Protein AF-A0A7C8YWP7-F1 (afdb_monomer_lite)

Secondary structure (DSSP, 8-state):
--S-HHHHHHHHH-HHHHHHHHTS--SS--------TTS-HHHHHHHHHHHHHHHHHHHPPPP-------SS-EEEEEEETTEEEEEETTSEEEEEETTT--EEEEEE--SSPPEEEEEE-SSEEEEEETTEEEEEETTS-EEEE-SSTTS-S-EEEEEEETTEEEEEETTS-EEEEETTTTEEEEE---------

pLDDT: mean 82.13, std 15.14, range [35.94, 97.44]

Radius of gyration: 23.53 Å; chains: 1; bounding box: 51×44×61 Å

InterPro domains:
  IPR015943 WD40/YVTN repeat-like-containing domain superfamily [G3DSA:2.130.10.10] (50-195)
  IPR036322 WD40-repeat-containing domain superfamily [SSF50978] (65-189)
  IPR042627 F-box/WD repeat-containing protein 2 [PTHR44436] (2-190)

Structure (mmCIF, N/CA/C/O backbone):
data_AF-A0A7C8YWP7-F1
#
_entry.id   AF-A0A7C8YWP7-F1
#
loop_
_atom_site.group_PDB
_atom_site.id
_atom_site.type_symbol
_atom_site.label_atom_id
_atom_site.label_alt_id
_atom_site.label_comp_id
_atom_site.label_asym_id
_atom_site.label_entity_id
_atom_site.label_seq_id
_atom_site.pdbx_PDB_ins_code
_atom_site.Cartn_x
_atom_site.Cartn_y
_atom_site.Cartn_z
_atom_site.occupancy
_atom_site.B_iso_or_equiv
_atom_site.auth_seq_id
_atom_site.auth_comp_id
_atom_site.auth_asym_id
_atom_site.auth_atom_id
_atom_site.pdbx_PDB_model_num
ATOM 1 N N . SER A 1 1 ? -4.340 -13.541 23.456 1.00 49.28 1 SER A N 1
ATOM 2 C CA . SER A 1 1 ? -3.199 -12.614 23.555 1.00 49.28 1 SER A CA 1
ATOM 3 C C . SER A 1 1 ? -2.164 -12.954 22.506 1.00 49.28 1 SER A C 1
ATOM 5 O O . SER A 1 1 ? -1.744 -14.108 22.440 1.00 49.28 1 SER A O 1
ATOM 7 N N . VAL A 1 2 ? -1.800 -11.954 21.703 1.00 60.03 2 VAL A N 1
ATOM 8 C CA . VAL A 1 2 ? -0.745 -12.012 20.675 1.00 60.03 2 VAL A CA 1
ATOM 9 C C . VAL A 1 2 ? 0.642 -11.715 21.274 1.00 60.03 2 VAL A C 1
ATOM 11 O O . VAL A 1 2 ? 1.634 -11.774 20.567 1.00 60.03 2 VAL A O 1
ATOM 14 N N . VAL A 1 3 ? 0.711 -11.408 22.579 1.00 75.06 3 VAL A N 1
ATOM 15 C CA . VAL A 1 3 ? 1.944 -11.010 23.281 1.00 75.06 3 VAL A CA 1
ATOM 16 C C . VAL A 1 3 ? 2.850 -12.218 23.539 1.00 75.06 3 VAL A C 1
ATOM 18 O O . VAL A 1 3 ? 3.972 -12.263 23.055 1.00 75.06 3 VAL A O 1
ATOM 21 N N . CYS A 1 4 ? 2.373 -13.223 24.285 1.00 80.00 4 CYS A N 1
ATOM 22 C CA . CYS A 1 4 ? 3.047 -14.518 24.438 1.00 80.00 4 CYS A CA 1
ATOM 23 C C . CYS A 1 4 ? 2.099 -15.580 25.028 1.00 80.00 4 CYS A C 1
ATOM 25 O O . CYS A 1 4 ? 0.999 -15.266 25.502 1.00 80.00 4 CYS A O 1
ATOM 27 N N . LYS A 1 5 ? 2.537 -16.849 25.039 1.00 83.88 5 LYS A N 1
ATOM 28 C CA . LYS A 1 5 ? 1.763 -17.983 25.580 1.00 83.88 5 LYS A CA 1
ATOM 29 C C . LYS A 1 5 ? 1.407 -17.800 27.062 1.00 83.88 5 LYS A C 1
ATOM 31 O O . LYS A 1 5 ? 0.269 -18.067 27.436 1.00 83.88 5 LYS A O 1
ATOM 36 N N . SER A 1 6 ? 2.328 -17.284 27.877 1.00 83.12 6 SER A N 1
ATOM 37 C CA . SER A 1 6 ? 2.112 -17.068 29.316 1.00 83.12 6 SER A CA 1
ATOM 38 C C . SER A 1 6 ? 1.033 -16.017 29.585 1.00 83.12 6 SER A C 1
ATOM 40 O O . SER A 1 6 ? 0.096 -16.271 30.336 1.00 83.12 6 SER A O 1
ATOM 42 N N . TRP A 1 7 ? 1.083 -14.877 28.890 1.00 79.06 7 TRP A N 1
ATOM 43 C CA . TRP A 1 7 ? 0.034 -13.853 28.958 1.00 79.06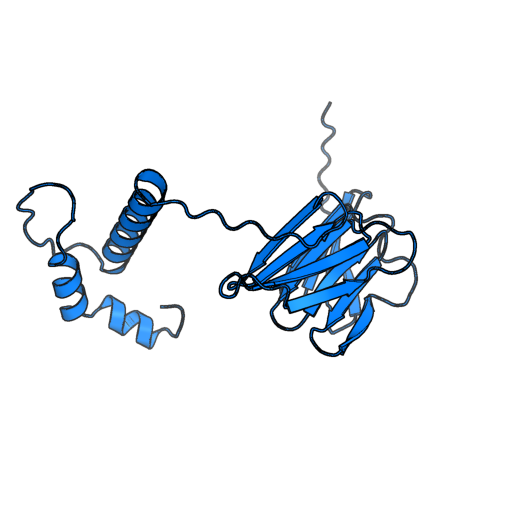 7 TRP A CA 1
ATOM 44 C C . TRP A 1 7 ? -1.320 -14.376 28.468 1.00 79.06 7 TRP A C 1
ATOM 46 O O . TRP A 1 7 ? -2.362 -14.068 29.044 1.00 79.06 7 TRP A O 1
ATOM 56 N N . ASN A 1 8 ? -1.319 -15.195 27.413 1.00 79.88 8 ASN A N 1
ATOM 57 C CA . ASN A 1 8 ? -2.532 -15.834 26.906 1.00 79.88 8 ASN A CA 1
ATOM 58 C C . ASN A 1 8 ? -3.156 -16.768 27.957 1.00 79.88 8 ASN A C 1
ATOM 60 O O . ASN A 1 8 ? -4.366 -16.721 28.171 1.00 79.88 8 ASN A O 1
ATOM 64 N N . LEU A 1 9 ? -2.329 -17.549 28.656 1.00 80.06 9 LEU A N 1
ATOM 65 C CA . LEU A 1 9 ? -2.760 -18.452 29.720 1.00 80.06 9 LEU A CA 1
ATOM 66 C C . LEU A 1 9 ? -3.348 -17.698 30.922 1.00 80.06 9 LEU A C 1
ATOM 68 O O . LEU A 1 9 ? -4.407 -18.086 31.414 1.00 80.06 9 LEU A O 1
ATOM 72 N N . ILE A 1 10 ? -2.697 -16.613 31.358 1.00 80.50 10 ILE A N 1
ATOM 73 C CA . ILE A 1 10 ? -3.160 -15.774 32.476 1.00 80.50 10 ILE A CA 1
ATOM 74 C C . ILE A 1 10 ? -4.533 -15.179 32.167 1.00 80.50 10 ILE A C 1
ATOM 76 O O . ILE A 1 10 ? -5.449 -15.302 32.977 1.00 80.50 10 ILE A O 1
ATOM 80 N N . ILE A 1 11 ? -4.702 -14.593 30.977 1.00 76.12 11 ILE A N 1
ATOM 81 C CA . ILE A 1 11 ? -5.991 -14.027 30.562 1.00 76.12 11 ILE A CA 1
ATOM 82 C C . ILE A 1 11 ? -7.059 -15.121 30.556 1.00 76.12 11 ILE A C 1
ATOM 84 O O . ILE A 1 11 ? -8.092 -14.951 31.190 1.00 76.12 11 ILE A O 1
ATOM 88 N N . ARG A 1 12 ? -6.790 -16.275 29.928 1.00 73.50 12 ARG A N 1
ATOM 89 C CA . ARG A 1 12 ? -7.759 -17.382 29.834 1.00 73.50 12 ARG A CA 1
ATOM 90 C C . ARG A 1 12 ? -8.210 -17.930 31.188 1.00 73.50 12 ARG A C 1
ATOM 92 O O . ARG A 1 12 ? -9.349 -18.366 31.296 1.00 73.50 12 ARG A O 1
ATOM 99 N N . ARG A 1 13 ? -7.330 -17.951 32.193 1.00 78.38 13 ARG A N 1
ATOM 100 C CA . ARG A 1 13 ? -7.607 -18.546 33.514 1.00 78.38 13 ARG A CA 1
ATOM 101 C C . ARG A 1 13 ? -8.044 -17.535 34.576 1.00 78.38 13 ARG A C 1
ATOM 103 O O . ARG A 1 13 ? -8.342 -17.934 35.700 1.00 78.38 13 ARG A O 1
ATOM 110 N N . SER A 1 14 ? -8.082 -16.244 34.256 1.00 80.19 14 SER A N 1
ATOM 111 C CA . SER A 1 14 ? -8.412 -15.209 35.234 1.00 80.19 14 SER A CA 1
ATOM 112 C C . SER A 1 14 ? -9.904 -15.205 35.572 1.00 80.19 14 SER A C 1
ATOM 114 O O . SER A 1 14 ? -10.735 -14.681 34.826 1.00 80.19 14 SER A O 1
ATOM 116 N N . ARG A 1 15 ? -10.241 -15.748 36.748 1.00 78.31 15 ARG A N 1
ATOM 117 C CA . ARG A 1 15 ? -11.601 -15.708 37.311 1.00 78.31 15 ARG A CA 1
ATOM 118 C C . ARG A 1 15 ? -12.071 -14.283 37.592 1.00 78.31 15 ARG A C 1
ATOM 120 O O . ARG A 1 15 ? -13.244 -13.986 37.407 1.00 78.31 15 ARG A O 1
ATOM 127 N N . SER A 1 16 ? -11.160 -13.393 37.983 1.00 77.56 16 SER A N 1
ATOM 128 C CA . SER A 1 16 ? -11.476 -11.986 38.244 1.00 77.56 16 SER A CA 1
ATOM 129 C C . SER A 1 16 ? -11.870 -11.241 36.967 1.00 77.56 16 SER A C 1
ATOM 131 O O . SER A 1 16 ? -12.823 -10.467 36.990 1.00 77.56 16 SER A O 1
ATOM 133 N N . LEU A 1 17 ? -11.193 -11.510 35.840 1.00 76.06 17 LEU A N 1
ATOM 134 C CA . LEU A 1 17 ? -11.597 -10.963 34.538 1.00 76.06 17 LEU A CA 1
ATOM 135 C C . LEU A 1 17 ? -12.948 -11.532 34.104 1.00 76.06 17 LEU A C 1
ATOM 137 O O . LEU A 1 17 ? -13.818 -10.777 33.684 1.00 76.06 17 LEU A O 1
ATOM 141 N N . HIS A 1 18 ? -13.145 -12.842 34.251 1.00 74.31 18 HIS A N 1
ATOM 142 C CA . HIS A 1 18 ? -14.412 -13.495 33.913 1.00 74.31 18 HIS A CA 1
ATOM 143 C C . HIS A 1 18 ? -15.591 -12.906 34.702 1.00 74.31 18 HIS A C 1
ATOM 145 O O . HIS A 1 18 ? -16.582 -12.483 34.108 1.00 74.31 18 HIS A O 1
ATOM 151 N N . ALA A 1 19 ? -15.432 -12.739 36.017 1.00 74.69 19 ALA A N 1
ATOM 152 C CA . ALA A 1 19 ? -16.433 -12.114 36.876 1.00 74.69 19 ALA A CA 1
ATOM 153 C C . ALA A 1 19 ? -16.695 -10.638 36.525 1.00 74.69 19 ALA A C 1
ATOM 155 O O . ALA A 1 19 ? -17.841 -10.200 36.584 1.00 74.69 19 ALA A O 1
ATOM 156 N N . LEU A 1 20 ? -15.668 -9.868 36.149 1.00 78.50 20 LEU A N 1
ATOM 157 C CA . LEU A 1 20 ? -15.826 -8.474 35.717 1.00 78.50 20 LEU A CA 1
ATOM 158 C C . LEU A 1 20 ? -16.656 -8.370 34.428 1.00 78.50 20 LEU A C 1
ATOM 160 O O . LEU A 1 20 ? -17.558 -7.538 34.348 1.00 78.50 20 LEU A O 1
ATOM 164 N N . TYR A 1 21 ? -16.373 -9.217 33.433 1.00 70.69 21 TYR A N 1
ATOM 165 C CA . TYR A 1 21 ? -17.056 -9.172 32.136 1.00 70.69 21 TYR A CA 1
ATOM 166 C C . TYR A 1 21 ? -18.467 -9.758 32.176 1.00 70.69 21 TYR A C 1
ATOM 168 O O . TYR A 1 21 ? -19.342 -9.231 31.497 1.00 70.69 21 TYR A O 1
ATOM 176 N N . CYS A 1 22 ? -18.724 -10.770 33.009 1.00 68.12 22 CYS A N 1
ATOM 177 C CA . CYS A 1 22 ? -20.089 -11.252 33.239 1.00 68.12 22 CYS A CA 1
ATOM 178 C C . CYS A 1 22 ? -20.954 -10.230 33.996 1.00 68.12 22 CYS A C 1
ATOM 180 O O . CYS A 1 22 ? -22.168 -10.219 33.834 1.00 68.12 22 CYS A O 1
ATOM 182 N N . LYS A 1 23 ? -20.339 -9.365 34.818 1.00 70.50 23 LYS A N 1
ATOM 183 C CA . LYS A 1 23 ? -21.032 -8.291 35.548 1.00 70.50 23 LYS A CA 1
ATOM 184 C C . LYS A 1 23 ? -21.245 -7.018 34.728 1.00 70.50 23 LYS A C 1
ATOM 186 O O . LYS A 1 23 ? -21.991 -6.152 35.179 1.00 70.50 23 LYS A O 1
ATOM 191 N N . GLN A 1 24 ? -20.603 -6.861 33.565 1.00 65.06 24 GLN A N 1
ATOM 192 C CA . GLN A 1 24 ? -20.892 -5.720 32.696 1.00 65.06 24 GLN A CA 1
ATOM 193 C C . GLN A 1 24 ? -22.313 -5.877 32.142 1.00 65.06 24 GLN A C 1
ATOM 195 O O . GLN A 1 24 ? -22.578 -6.875 31.469 1.00 65.06 24 GLN A O 1
ATOM 200 N N . PRO A 1 25 ? -23.225 -4.921 32.396 1.00 54.03 25 PRO A N 1
ATOM 201 C CA . PRO A 1 25 ? -24.578 -5.012 31.878 1.00 54.03 25 PRO A CA 1
ATOM 202 C C . PRO A 1 25 ? -24.519 -5.129 30.357 1.00 54.03 25 PRO A C 1
ATOM 204 O O . PRO A 1 25 ? -23.868 -4.321 29.686 1.00 54.03 25 PRO A O 1
ATOM 207 N N . ALA A 1 26 ? -25.217 -6.120 29.802 1.00 53.88 26 ALA A N 1
ATOM 208 C CA . ALA A 1 26 ? -25.688 -6.002 28.436 1.00 53.88 26 ALA A CA 1
ATOM 209 C C . ALA A 1 26 ? -26.542 -4.729 28.408 1.00 53.88 26 ALA A C 1
ATOM 211 O O . ALA A 1 26 ? -27.616 -4.687 28.997 1.00 53.88 26 ALA A O 1
ATOM 212 N N . ALA A 1 27 ? -26.027 -3.663 27.798 1.00 48.16 27 ALA A N 1
ATOM 213 C CA . ALA A 1 27 ? -26.685 -2.358 27.750 1.00 48.16 27 ALA A CA 1
ATOM 214 C C . ALA A 1 27 ? -28.006 -2.363 26.950 1.00 48.16 27 ALA A C 1
ATOM 216 O O . ALA A 1 27 ? -28.590 -1.312 26.731 1.00 48.16 27 ALA A O 1
ATOM 217 N N . ASP A 1 28 ? -28.495 -3.532 26.543 1.00 46.12 28 ASP A N 1
ATOM 218 C CA . ASP A 1 28 ? -29.787 -3.723 25.913 1.00 46.12 28 ASP A CA 1
ATOM 219 C C . ASP A 1 28 ? -30.400 -5.036 26.436 1.00 46.12 28 ASP A C 1
ATOM 221 O O . ASP A 1 28 ? -29.825 -6.111 26.270 1.00 46.12 28 ASP A O 1
ATOM 225 N N . ALA A 1 29 ? -31.595 -4.908 27.017 1.00 39.19 29 ALA A N 1
ATOM 226 C CA . ALA A 1 29 ? -32.535 -5.947 27.442 1.00 39.19 29 ALA A CA 1
ATOM 227 C C . ALA A 1 29 ? -32.273 -6.679 28.775 1.00 39.19 29 ALA A C 1
ATOM 229 O O . ALA A 1 29 ? -31.468 -7.599 28.905 1.00 39.19 29 ALA A O 1
ATOM 230 N N . ALA A 1 30 ? -33.115 -6.295 29.739 1.00 44.12 30 ALA A N 1
ATOM 231 C CA . ALA A 1 30 ? -33.710 -7.122 30.779 1.00 44.12 30 ALA A CA 1
ATOM 232 C C . ALA A 1 30 ? -33.649 -8.635 30.498 1.00 44.12 30 ALA A C 1
ATOM 234 O O . ALA A 1 30 ? -34.522 -9.214 29.857 1.00 44.12 30 ALA A O 1
ATOM 235 N N . SER A 1 31 ? -32.638 -9.296 31.045 1.00 41.16 31 SER A N 1
ATOM 236 C CA . SER A 1 31 ? -32.751 -10.695 31.425 1.00 41.16 31 SER A CA 1
ATOM 237 C C . SER A 1 31 ? -31.852 -10.925 32.632 1.00 41.16 31 SER A C 1
ATOM 239 O O . SER A 1 31 ? -30.653 -10.655 32.595 1.00 41.16 31 SER A O 1
ATOM 241 N N . ASN A 1 32 ? -32.453 -11.390 33.727 1.00 43.91 32 ASN A N 1
ATOM 242 C CA . ASN A 1 32 ? -31.734 -11.993 34.843 1.00 43.91 32 ASN A CA 1
ATOM 243 C C . ASN A 1 32 ? -31.111 -13.300 34.335 1.00 43.91 32 ASN A C 1
ATOM 245 O O . ASN A 1 32 ? -31.647 -14.380 34.567 1.00 43.91 32 ASN A O 1
ATOM 249 N N . GLN A 1 33 ? -30.022 -13.212 33.574 1.00 48.91 33 GLN A N 1
ATOM 250 C CA . GLN A 1 33 ? -29.229 -14.382 33.230 1.00 48.91 33 GLN A CA 1
ATOM 251 C C . GLN A 1 33 ? -28.266 -14.643 34.384 1.00 48.91 33 GLN A C 1
ATOM 253 O O . GLN A 1 33 ? -27.390 -13.833 34.690 1.00 48.91 33 GLN A O 1
ATOM 258 N N . SER A 1 34 ? -28.477 -15.773 35.058 1.00 51.62 34 SER A N 1
ATOM 259 C CA . SER A 1 34 ? -27.522 -16.359 35.993 1.00 51.62 34 SER A CA 1
ATOM 260 C C . SER A 1 34 ? -26.136 -16.400 35.353 1.00 51.62 34 SER A C 1
ATOM 262 O O . SER A 1 34 ? -26.006 -16.787 34.193 1.00 51.62 34 SER A O 1
ATOM 264 N N . ILE A 1 35 ? -25.112 -15.995 36.106 1.00 53.06 35 ILE A N 1
ATOM 265 C CA . ILE A 1 35 ? -23.721 -15.956 35.645 1.00 53.06 35 ILE A CA 1
ATOM 266 C C . ILE A 1 35 ? -23.284 -17.382 35.287 1.00 53.06 35 ILE A C 1
ATOM 268 O O . ILE A 1 35 ? -23.004 -18.191 36.170 1.00 53.06 35 ILE A O 1
ATOM 272 N N . ASP A 1 36 ? -23.246 -17.682 33.991 1.00 55.81 36 ASP A N 1
ATOM 273 C CA . ASP A 1 36 ? -22.818 -18.974 33.470 1.00 55.81 36 ASP A CA 1
ATOM 274 C C . ASP A 1 36 ? -21.282 -19.034 33.424 1.00 55.81 36 ASP A C 1
ATOM 276 O O . ASP A 1 36 ? -20.625 -18.515 32.515 1.00 55.81 36 ASP A O 1
ATOM 280 N N . PHE A 1 37 ? -20.697 -19.634 34.462 1.00 57.28 37 PHE A N 1
ATOM 281 C CA . PHE A 1 37 ? -19.253 -19.842 34.573 1.00 57.28 37 PHE A CA 1
ATOM 282 C C . PHE A 1 37 ? -18.719 -20.938 33.632 1.00 57.28 37 PHE A C 1
ATOM 284 O O . PHE A 1 37 ? -17.501 -21.126 33.582 1.00 57.28 37 PHE A O 1
ATOM 291 N N . GLU A 1 38 ? -19.568 -21.641 32.871 1.00 64.38 38 GLU A N 1
ATOM 292 C CA . GLU A 1 38 ? -19.118 -22.705 31.963 1.00 64.38 38 GLU A CA 1
ATOM 293 C C . GLU A 1 38 ? -18.543 -22.169 30.645 1.00 64.38 38 GLU A C 1
ATOM 295 O O . GLU A 1 38 ? -17.714 -22.830 30.012 1.00 64.38 38 GLU A O 1
ATOM 300 N N . ARG A 1 39 ? -18.902 -20.946 30.231 1.00 69.62 39 ARG A N 1
ATOM 301 C CA . ARG A 1 39 ? -18.407 -20.375 28.969 1.00 69.62 39 ARG A CA 1
ATOM 302 C C . ARG A 1 39 ? -16.936 -19.931 29.057 1.00 69.62 39 ARG A C 1
ATOM 304 O O . ARG A 1 39 ? -16.595 -19.081 29.889 1.00 69.62 39 ARG A O 1
ATOM 311 N N . PRO A 1 40 ? -16.059 -20.406 28.146 1.00 79.38 40 PRO A N 1
ATOM 312 C CA . PRO A 1 40 ? -14.677 -19.944 28.049 1.00 79.38 40 PRO A CA 1
ATOM 313 C C . PRO A 1 40 ? -14.571 -18.426 27.827 1.00 79.38 40 PRO A C 1
ATOM 315 O O . PRO A 1 40 ? -15.267 -17.860 26.982 1.00 79.38 40 PRO A O 1
ATOM 318 N N . LEU A 1 41 ? -13.641 -17.762 28.528 1.00 78.69 41 LEU A N 1
ATOM 319 C CA . LEU A 1 41 ? -13.482 -16.298 28.487 1.00 78.69 41 LEU A CA 1
ATOM 320 C C . LEU A 1 41 ? -13.267 -15.738 27.070 1.00 78.69 41 LEU A C 1
ATOM 322 O O . LEU A 1 41 ? -13.702 -14.632 26.773 1.00 78.69 41 LEU A O 1
ATOM 326 N N . ASN A 1 42 ? -12.594 -16.475 26.184 1.00 78.44 42 ASN A N 1
ATOM 327 C CA . ASN A 1 42 ? -12.363 -16.032 24.808 1.00 78.44 42 ASN A CA 1
ATOM 328 C C . ASN A 1 42 ? -13.666 -15.898 24.011 1.00 78.44 42 ASN A C 1
ATOM 330 O O . ASN A 1 42 ? -13.799 -14.927 23.277 1.00 78.44 42 ASN A O 1
ATOM 334 N N . ILE A 1 43 ? -14.611 -16.824 24.195 1.00 81.31 43 ILE A N 1
ATOM 335 C CA . ILE A 1 43 ? -15.918 -16.776 23.528 1.00 81.31 43 ILE A CA 1
ATOM 336 C C . ILE A 1 43 ? -16.726 -15.594 24.069 1.00 81.31 43 ILE A C 1
ATOM 338 O O . ILE A 1 43 ? -17.333 -14.859 23.299 1.00 81.31 43 ILE A O 1
ATOM 342 N N . LEU A 1 44 ? -16.677 -15.358 25.386 1.00 81.50 44 LEU A N 1
ATOM 343 C CA . LEU A 1 44 ? -17.329 -14.200 26.002 1.00 81.50 44 LEU A CA 1
ATOM 344 C C . LEU A 1 44 ? -16.773 -12.871 25.462 1.00 81.50 44 LEU A C 1
ATOM 346 O O . LEU A 1 44 ? -17.539 -11.976 25.114 1.00 81.50 44 LEU A O 1
ATOM 350 N N . LEU A 1 45 ? -15.446 -12.736 25.384 1.00 81.94 45 LEU A N 1
ATOM 351 C CA . LEU A 1 45 ? -14.799 -11.528 24.862 1.00 81.94 45 LEU A CA 1
ATOM 352 C C . LEU A 1 45 ? -15.114 -11.303 23.382 1.00 81.94 45 LEU A C 1
ATOM 354 O O . LEU A 1 45 ? -15.340 -10.163 22.979 1.00 81.94 45 LEU A O 1
ATOM 358 N N . GLU A 1 46 ? -15.139 -12.374 22.590 1.00 85.06 46 GLU A N 1
ATOM 359 C CA . GLU A 1 46 ? -15.517 -12.326 21.180 1.00 85.06 46 GLU A CA 1
ATOM 360 C C . GLU A 1 46 ? -16.968 -11.863 21.012 1.00 85.06 46 GLU A C 1
ATOM 362 O O . GLU A 1 46 ? -17.219 -10.913 20.274 1.00 85.06 46 GLU A O 1
ATOM 367 N N . ASP A 1 47 ? -17.907 -12.438 21.763 1.00 85.38 47 ASP A N 1
ATOM 368 C CA . ASP A 1 47 ? -19.317 -12.043 21.722 1.00 85.38 47 ASP A CA 1
ATOM 369 C C . ASP A 1 47 ? -19.524 -10.574 22.134 1.00 85.38 47 ASP A C 1
ATOM 371 O O . ASP A 1 47 ? -20.229 -9.823 21.455 1.00 85.38 47 ASP A O 1
ATOM 375 N N . ILE A 1 48 ? -18.857 -10.116 23.201 1.00 85.44 48 ILE A N 1
ATOM 376 C CA . ILE A 1 48 ? -18.902 -8.706 23.623 1.00 85.44 48 ILE A CA 1
ATOM 377 C C . ILE A 1 48 ? -18.336 -7.794 22.526 1.00 85.44 48 ILE A C 1
ATOM 379 O O . ILE A 1 48 ? -18.938 -6.759 22.226 1.00 85.44 48 ILE A O 1
ATOM 383 N N . ALA A 1 49 ? -17.200 -8.154 21.923 1.00 87.56 49 ALA A N 1
ATOM 384 C CA . ALA A 1 49 ? -16.587 -7.371 20.852 1.00 87.56 49 ALA A CA 1
ATOM 385 C C . ALA A 1 49 ? -17.511 -7.279 19.630 1.00 87.56 49 ALA A C 1
ATOM 387 O O . ALA A 1 49 ? -17.769 -6.178 19.142 1.00 87.56 49 ALA A O 1
ATOM 388 N N . MET A 1 50 ? -18.087 -8.403 19.197 1.00 90.69 50 MET A N 1
ATOM 389 C CA . MET A 1 50 ? -19.011 -8.455 18.062 1.00 90.69 50 MET A CA 1
ATOM 390 C C . MET A 1 50 ? -20.289 -7.661 18.327 1.00 90.69 50 MET A C 1
ATOM 392 O O . MET A 1 50 ? -20.709 -6.878 17.474 1.00 90.69 50 MET A O 1
ATOM 396 N N . ARG A 1 51 ? -20.884 -7.781 19.521 1.00 88.12 51 ARG A N 1
ATOM 397 C CA . ARG A 1 51 ? -22.057 -6.978 19.905 1.00 88.12 51 ARG A CA 1
ATOM 398 C C . ARG A 1 51 ? -21.750 -5.486 19.912 1.00 88.12 51 ARG A C 1
ATOM 400 O O . ARG A 1 51 ? -22.544 -4.707 19.384 1.00 88.12 51 ARG A O 1
ATOM 407 N N . ARG A 1 52 ? -20.601 -5.075 20.457 1.00 87.12 52 ARG A N 1
ATOM 408 C CA . ARG A 1 52 ? -20.182 -3.664 20.457 1.00 87.12 52 ARG A CA 1
ATOM 409 C C . ARG A 1 52 ? -19.925 -3.144 19.048 1.00 87.12 52 ARG A C 1
ATOM 411 O O . ARG A 1 52 ? -20.403 -2.063 18.727 1.00 87.12 52 ARG A O 1
ATOM 418 N N . HIS A 1 53 ? -19.235 -3.904 18.199 1.00 88.75 53 HIS A N 1
ATOM 419 C CA . HIS A 1 53 ? -19.008 -3.523 16.803 1.00 88.75 53 HIS A CA 1
ATOM 420 C C . HIS A 1 53 ? -20.318 -3.433 16.017 1.00 88.75 53 HIS A C 1
ATOM 422 O O . HIS A 1 53 ? -20.540 -2.441 15.330 1.00 88.75 53 HIS A O 1
ATOM 428 N N . LYS A 1 54 ? -21.234 -4.395 16.184 1.00 91.75 54 LYS A N 1
ATOM 429 C CA . LYS A 1 54 ? -22.573 -4.341 15.581 1.00 91.75 54 LYS A CA 1
ATOM 430 C C . LYS A 1 54 ? -23.354 -3.112 16.048 1.00 91.75 54 LYS A C 1
ATOM 432 O O . LYS A 1 54 ? -23.934 -2.419 15.221 1.00 91.75 54 LYS A O 1
ATOM 437 N N . SER A 1 55 ? -23.362 -2.829 17.352 1.00 89.19 55 SER A N 1
ATOM 438 C CA . SER A 1 55 ? -24.044 -1.649 17.897 1.00 89.19 55 SER A CA 1
ATOM 439 C C . SER A 1 55 ? -23.447 -0.352 17.346 1.00 89.19 55 SER A C 1
ATOM 441 O O . SER A 1 55 ? -24.191 0.504 16.880 1.00 89.19 55 SER A O 1
ATOM 443 N N . ALA A 1 56 ? -22.116 -0.242 17.283 1.00 88.88 56 ALA A N 1
ATOM 444 C CA . ALA A 1 56 ? -21.438 0.908 16.688 1.00 88.88 56 ALA A CA 1
ATOM 445 C C . ALA A 1 56 ? -21.748 1.074 15.189 1.00 88.88 56 ALA A C 1
ATOM 447 O O . ALA A 1 56 ? -21.903 2.196 14.727 1.00 88.88 56 ALA A O 1
ATOM 448 N N . LEU A 1 57 ? -21.889 -0.017 14.431 1.00 88.50 57 LEU A N 1
ATOM 449 C CA . LEU A 1 57 ? -22.237 0.044 13.006 1.00 88.50 57 LEU A CA 1
ATOM 450 C C . LEU A 1 57 ? -23.706 0.416 12.756 1.00 88.50 57 LEU A C 1
ATOM 452 O O . LEU A 1 57 ? -23.998 1.100 11.783 1.00 88.50 57 LEU A O 1
ATOM 456 N N . VAL A 1 58 ? -24.632 -0.052 13.600 1.00 92.19 58 VAL A N 1
ATOM 457 C CA . VAL A 1 58 ? -26.084 0.134 13.393 1.00 92.19 58 VAL A CA 1
ATOM 458 C C . VAL A 1 58 ? -26.610 1.406 14.058 1.00 92.19 58 VAL A C 1
ATOM 460 O O . VAL A 1 58 ? -27.500 2.059 13.523 1.00 92.19 58 VAL A O 1
ATOM 463 N N . ARG A 1 59 ? -26.104 1.731 15.250 1.00 90.81 59 ARG A N 1
ATOM 464 C CA . ARG A 1 59 ? -26.587 2.828 16.105 1.00 90.81 59 ARG A CA 1
ATOM 465 C C . ARG A 1 59 ? -25.525 3.893 16.372 1.00 90.81 59 ARG A C 1
ATOM 467 O O . ARG A 1 59 ? -25.813 4.863 17.068 1.00 90.81 59 ARG A O 1
ATOM 474 N N . GLY A 1 60 ? -24.296 3.697 15.899 1.00 86.50 60 GLY A N 1
ATOM 475 C CA . GLY A 1 60 ? -23.230 4.668 16.104 1.00 86.50 60 GLY A CA 1
ATOM 476 C C . GLY A 1 60 ? -23.487 5.957 15.337 1.00 86.50 60 GLY A C 1
ATOM 477 O O . GLY A 1 60 ? -24.138 5.978 14.293 1.00 86.50 60 GLY A O 1
ATOM 478 N N . THR A 1 61 ? -22.951 7.049 15.865 1.00 90.06 61 THR A N 1
ATOM 479 C CA . THR A 1 61 ? -22.901 8.320 15.156 1.00 90.06 61 THR A CA 1
ATOM 480 C C . THR A 1 61 ? -21.792 8.266 14.112 1.00 90.06 61 THR A C 1
ATOM 482 O O . THR A 1 61 ? -20.670 7.844 14.395 1.00 90.06 61 THR A O 1
ATOM 485 N N . VAL A 1 62 ? -22.100 8.695 12.890 1.00 86.56 62 VAL A N 1
ATOM 486 C CA . VAL A 1 62 ? -21.104 8.820 11.823 1.00 86.56 62 VAL A CA 1
ATOM 487 C C . VAL A 1 62 ? -20.630 10.265 11.789 1.00 86.56 62 VAL A C 1
ATOM 489 O O . VAL A 1 62 ? -21.429 11.179 11.594 1.00 86.56 62 VAL A O 1
ATOM 492 N N . HIS A 1 63 ? -19.328 10.463 11.977 1.00 86.19 63 HIS A N 1
ATOM 493 C CA . HIS A 1 63 ? -18.676 11.729 11.673 1.00 86.19 63 HIS A CA 1
ATOM 494 C C . HIS A 1 63 ? -17.991 11.613 10.314 1.00 86.19 63 HIS A C 1
ATOM 496 O O . HIS A 1 63 ? -17.324 10.613 10.042 1.00 86.19 63 HIS A O 1
ATOM 502 N N . VAL A 1 64 ? -18.197 12.606 9.451 1.00 88.00 64 VAL A N 1
ATOM 503 C CA . VAL A 1 64 ? -17.612 12.639 8.111 1.00 88.00 64 VAL A CA 1
ATOM 504 C C . VAL A 1 64 ? -16.688 13.839 8.030 1.00 88.00 64 VAL A C 1
ATOM 506 O O . VAL A 1 64 ? -17.147 14.977 7.965 1.00 88.00 64 VAL A O 1
ATOM 509 N N . ASP A 1 65 ? -15.392 13.560 7.994 1.00 86.81 65 ASP A N 1
ATOM 510 C CA . ASP A 1 65 ? -14.371 14.550 7.688 1.00 86.81 65 ASP A CA 1
ATOM 511 C C . ASP A 1 65 ? -14.071 14.550 6.187 1.00 86.81 65 ASP A C 1
ATOM 513 O O . ASP A 1 65 ? -13.970 13.497 5.552 1.00 86.81 65 ASP A O 1
ATOM 517 N N . GLN A 1 66 ? -13.903 15.741 5.607 1.00 87.75 66 GLN A N 1
ATOM 518 C CA . GLN A 1 66 ? -13.536 15.900 4.201 1.00 87.75 66 GLN A CA 1
ATOM 519 C C . GLN A 1 66 ? -12.128 16.481 4.081 1.00 87.75 66 GLN A C 1
ATOM 521 O O . GLN A 1 66 ? -11.878 17.615 4.490 1.00 87.75 66 GLN A O 1
ATOM 526 N N . TRP A 1 67 ? -11.217 15.735 3.453 1.00 86.56 67 TRP A N 1
ATOM 527 C CA . TRP A 1 67 ? -9.853 16.197 3.182 1.00 86.56 67 TRP A CA 1
ATOM 528 C C . TRP A 1 67 ? -9.685 16.462 1.690 1.00 86.56 67 TRP A C 1
ATOM 530 O O . TRP A 1 67 ? -9.957 15.599 0.854 1.00 86.56 67 TRP A O 1
ATOM 540 N N . ARG A 1 68 ? -9.232 17.668 1.344 1.00 86.38 68 ARG A N 1
ATOM 541 C CA . ARG A 1 68 ? -8.853 18.024 -0.028 1.00 86.38 68 ARG A CA 1
ATOM 542 C C . ARG A 1 68 ? -7.336 17.980 -0.137 1.00 86.38 68 ARG A C 1
ATOM 544 O O . ARG A 1 68 ? -6.644 18.516 0.721 1.00 86.38 68 ARG A O 1
ATOM 551 N N . GLY A 1 69 ? -6.831 17.342 -1.187 1.00 85.62 69 GLY A N 1
ATOM 552 C CA . GLY A 1 69 ? -5.389 17.247 -1.413 1.00 85.62 69 GLY A CA 1
ATOM 553 C C . GLY A 1 69 ? -5.009 16.815 -2.816 1.00 85.62 69 GLY A C 1
ATOM 554 O O . GLY A 1 69 ? -4.110 17.404 -3.399 1.00 85.62 69 GLY A O 1
ATOM 555 N N . HIS A 1 70 ? -5.705 15.827 -3.382 1.00 90.38 70 HIS A N 1
ATOM 556 C CA . HIS A 1 70 ? -5.501 15.475 -4.786 1.00 90.38 70 HIS A CA 1
ATOM 557 C C . HIS A 1 70 ? -6.159 16.494 -5.715 1.00 90.38 70 HIS A C 1
ATOM 559 O O . HIS A 1 70 ? -7.241 17.006 -5.421 1.00 90.38 70 HIS A O 1
ATOM 565 N N . MET A 1 71 ? -5.489 16.786 -6.831 1.00 88.00 71 MET A N 1
ATOM 566 C CA . MET A 1 71 ? -6.021 17.672 -7.877 1.00 88.00 71 MET A CA 1
ATOM 567 C C . MET A 1 71 ? -7.003 16.953 -8.807 1.00 88.00 71 MET A C 1
ATOM 569 O O . MET A 1 71 ? -7.712 17.587 -9.584 1.00 88.00 71 MET A O 1
ATOM 573 N N . THR A 1 72 ? -7.026 15.626 -8.741 1.00 89.44 72 THR A N 1
ATOM 574 C CA . THR A 1 72 ? -7.839 14.748 -9.579 1.00 89.44 72 THR A CA 1
ATOM 575 C C . THR A 1 72 ? -8.560 13.712 -8.716 1.00 89.44 72 THR A C 1
ATOM 577 O O . THR A 1 72 ? -8.465 13.716 -7.485 1.00 89.44 72 THR A O 1
ATOM 580 N N . VAL A 1 73 ? -9.320 12.835 -9.371 1.00 89.00 73 VAL A N 1
ATOM 581 C CA . VAL A 1 73 ? -10.032 11.733 -8.723 1.00 89.00 73 VAL A CA 1
ATOM 582 C C . VAL A 1 73 ? -9.031 10.758 -8.105 1.00 89.00 73 VAL A C 1
ATOM 584 O O . VAL A 1 73 ? -8.014 10.421 -8.706 1.00 89.00 73 VAL A O 1
ATOM 587 N N . ILE A 1 74 ? -9.330 10.323 -6.883 1.00 91.00 74 ILE A N 1
ATOM 588 C CA . ILE A 1 74 ? -8.557 9.299 -6.184 1.00 91.00 74 ILE A CA 1
ATOM 589 C C . ILE A 1 74 ? -8.968 7.941 -6.746 1.00 91.00 74 ILE A C 1
ATOM 591 O O . ILE A 1 74 ? -10.126 7.548 -6.621 1.00 91.00 74 ILE A O 1
ATOM 595 N N . ASP A 1 75 ? -8.009 7.221 -7.316 1.00 88.56 75 ASP A N 1
ATOM 596 C CA . ASP A 1 75 ? -8.248 5.915 -7.930 1.00 88.56 75 ASP A CA 1
ATOM 597 C C . ASP A 1 75 ? -8.113 4.781 -6.907 1.00 88.56 75 ASP A C 1
ATOM 599 O O . ASP A 1 75 ? -8.720 3.719 -7.049 1.00 88.56 75 ASP A O 1
ATOM 603 N N . GLN A 1 76 ? -7.292 4.984 -5.869 1.00 92.06 76 GLN A N 1
ATOM 604 C CA . GLN A 1 76 ? -6.936 3.937 -4.912 1.00 92.06 76 GLN A CA 1
ATOM 605 C C . GLN A 1 76 ? -6.700 4.477 -3.502 1.00 92.06 76 GLN A C 1
ATOM 607 O O . GLN A 1 76 ? -6.113 5.545 -3.307 1.00 92.06 76 GLN A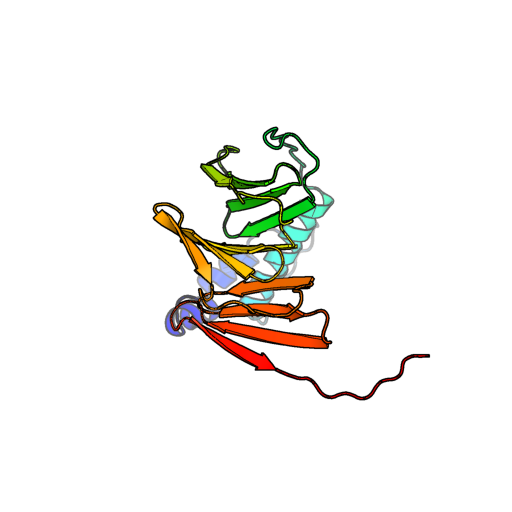 O 1
ATOM 612 N N . CYS A 1 77 ? -7.091 3.688 -2.497 1.00 94.94 77 CYS A N 1
ATOM 613 C CA . CYS A 1 77 ? -6.805 3.957 -1.092 1.00 94.94 77 CYS A CA 1
ATOM 614 C C . CYS A 1 77 ? -6.453 2.676 -0.315 1.00 94.94 77 CYS A C 1
ATOM 616 O O . CYS A 1 77 ? -6.974 1.586 -0.573 1.00 94.94 77 CYS A O 1
ATOM 618 N N . ARG A 1 78 ? -5.551 2.802 0.661 1.00 96.69 78 ARG A N 1
ATOM 619 C CA . ARG A 1 78 ? -5.158 1.738 1.595 1.00 96.69 78 ARG A CA 1
ATOM 620 C C . ARG A 1 78 ? -5.054 2.321 3.000 1.00 96.69 78 ARG A C 1
ATOM 622 O O . ARG A 1 78 ? -4.467 3.383 3.166 1.00 96.69 78 ARG A O 1
ATOM 629 N N . MET A 1 79 ? -5.559 1.620 4.012 1.00 95.94 79 MET A N 1
ATOM 630 C CA . MET A 1 79 ? -5.424 2.023 5.416 1.00 95.94 79 MET A CA 1
ATOM 631 C C . MET A 1 79 ? -4.685 0.951 6.214 1.00 95.94 79 MET A C 1
ATOM 633 O O . MET A 1 79 ? -5.040 -0.227 6.151 1.00 95.94 79 MET A O 1
ATOM 637 N N . LYS A 1 80 ? -3.673 1.355 6.986 1.00 95.62 80 LYS A N 1
ATOM 638 C CA . LYS A 1 80 ? -2.932 0.491 7.914 1.00 95.62 80 LYS A CA 1
ATOM 639 C C . LYS A 1 80 ? -2.564 1.284 9.164 1.00 95.62 80 LYS A C 1
ATOM 641 O O . LYS A 1 80 ? -1.943 2.332 9.060 1.00 95.62 80 LYS A O 1
ATOM 646 N N . ARG A 1 81 ? -2.927 0.769 10.345 1.00 92.62 81 ARG A N 1
ATOM 647 C CA . ARG A 1 81 ? -2.520 1.314 11.661 1.00 92.62 81 ARG A CA 1
ATOM 648 C C . ARG A 1 81 ? -2.741 2.834 11.811 1.00 92.62 81 ARG A C 1
ATOM 650 O O . ARG A 1 81 ? -1.855 3.550 12.251 1.00 92.62 81 ARG A O 1
ATOM 657 N N . GLY A 1 82 ? -3.913 3.332 11.410 1.00 93.94 82 GLY A N 1
ATOM 658 C CA . GLY A 1 82 ? -4.247 4.764 11.507 1.00 93.94 82 GLY A CA 1
ATOM 659 C C . GLY A 1 82 ? -3.575 5.665 10.460 1.00 93.94 82 GLY A C 1
ATOM 660 O O . GLY A 1 82 ? -3.707 6.886 10.501 1.00 93.94 82 GLY A O 1
ATOM 661 N N . LEU A 1 83 ? -2.866 5.077 9.497 1.00 96.12 83 LEU A N 1
ATOM 662 C CA . LEU A 1 83 ? -2.335 5.764 8.328 1.00 96.12 83 LEU A CA 1
ATOM 663 C C . LEU A 1 83 ? -3.165 5.391 7.106 1.00 96.12 83 LEU A C 1
ATOM 665 O O . LEU A 1 83 ? -3.543 4.229 6.937 1.00 96.12 8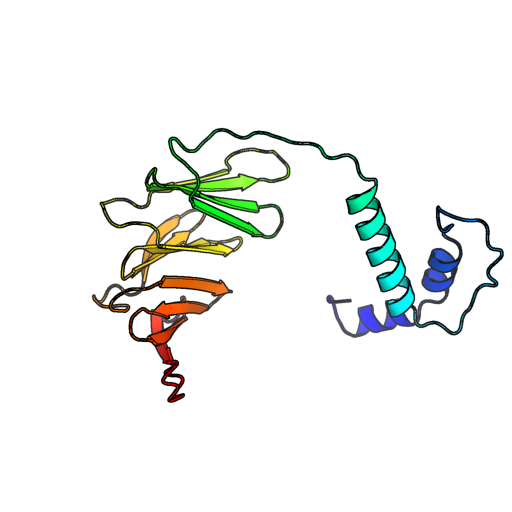3 LEU A O 1
ATOM 669 N N . ILE A 1 84 ? -3.429 6.369 6.249 1.00 96.50 84 ILE A N 1
ATOM 670 C CA . ILE A 1 84 ? -4.181 6.187 5.008 1.00 96.50 84 ILE A CA 1
ATOM 671 C C . ILE A 1 84 ? -3.287 6.633 3.860 1.00 96.50 84 ILE A C 1
ATOM 673 O O . ILE A 1 84 ? -2.808 7.758 3.861 1.00 96.50 84 ILE A O 1
ATOM 677 N N . LEU A 1 85 ? -3.050 5.766 2.884 1.00 97.31 85 LEU A N 1
ATOM 678 C CA . LEU A 1 85 ? -2.322 6.084 1.662 1.00 97.31 85 LEU A CA 1
ATOM 679 C C . LEU A 1 85 ? -3.312 6.154 0.507 1.00 97.31 85 LEU A C 1
ATOM 681 O O . LEU A 1 85 ? -4.048 5.196 0.268 1.00 97.31 85 LEU A O 1
ATOM 685 N N . THR A 1 86 ? -3.325 7.276 -0.199 1.00 96.56 86 THR A N 1
ATOM 686 C CA . THR A 1 86 ? -4.155 7.499 -1.385 1.00 96.56 86 THR A CA 1
ATOM 687 C C . THR A 1 86 ? -3.274 7.696 -2.609 1.00 96.56 86 THR A C 1
ATOM 689 O O . THR A 1 86 ? -2.198 8.287 -2.514 1.00 96.56 86 THR A O 1
ATOM 692 N N . GLY A 1 87 ? -3.726 7.208 -3.760 1.00 93.00 87 GLY A N 1
ATOM 693 C CA . GLY A 1 87 ? -3.118 7.467 -5.063 1.00 93.00 87 GLY A CA 1
ATOM 694 C C . GLY A 1 87 ? -4.175 7.977 -6.033 1.00 93.00 87 GLY A C 1
ATOM 695 O O . GLY A 1 87 ? -5.308 7.494 -6.022 1.00 93.00 87 GLY A O 1
ATOM 696 N N . ALA A 1 88 ? -3.807 8.965 -6.842 1.00 85.56 88 ALA A N 1
ATOM 697 C CA . ALA A 1 88 ? -4.691 9.584 -7.821 1.00 85.56 88 ALA A CA 1
ATOM 698 C C . ALA A 1 88 ? -3.984 9.768 -9.167 1.00 85.56 88 ALA A C 1
ATOM 700 O O . ALA A 1 88 ? -2.751 9.730 -9.258 1.00 85.56 88 ALA A O 1
ATOM 701 N N . GLY A 1 89 ? -4.770 10.071 -10.199 1.00 82.56 89 GLY A N 1
ATOM 702 C CA . GLY A 1 89 ? -4.271 10.412 -11.531 1.00 82.56 89 GLY A CA 1
ATOM 703 C C . GLY A 1 89 ? -3.398 11.676 -11.589 1.00 82.56 89 GLY A C 1
ATOM 704 O O . GLY A 1 89 ? -2.788 11.941 -12.620 1.00 82.56 89 GLY A O 1
ATOM 705 N N . ASP A 1 90 ? -3.289 12.447 -10.497 1.00 84.69 90 ASP A N 1
ATOM 706 C CA . ASP A 1 90 ? -2.372 13.594 -10.380 1.00 84.69 90 ASP A CA 1
ATOM 707 C C . ASP A 1 90 ? -0.897 13.179 -10.232 1.00 84.69 90 ASP A C 1
ATOM 709 O O . ASP A 1 90 ? -0.028 14.034 -10.064 1.00 84.69 90 ASP A O 1
ATOM 713 N N . LYS A 1 91 ? -0.605 11.873 -10.338 1.00 87.69 91 LYS A N 1
ATOM 714 C CA . LYS A 1 91 ? 0.740 11.280 -10.263 1.00 87.69 91 LYS A CA 1
ATOM 715 C C . LYS A 1 91 ? 1.430 11.531 -8.919 1.00 87.69 91 LYS A C 1
ATOM 717 O O . LYS A 1 91 ? 2.660 11.449 -8.812 1.00 87.69 91 LYS A O 1
ATOM 722 N N . VAL A 1 92 ? 0.645 11.768 -7.873 1.00 90.56 92 VAL A N 1
ATOM 723 C CA . VAL A 1 92 ? 1.120 11.890 -6.499 1.00 90.56 92 VAL A CA 1
ATOM 724 C C . VAL A 1 92 ? 0.389 10.871 -5.639 1.00 90.56 92 VAL A C 1
ATOM 726 O O . VAL A 1 92 ? -0.821 10.690 -5.742 1.00 90.56 92 VAL A O 1
ATOM 729 N N . MET A 1 93 ? 1.125 10.200 -4.760 1.00 94.56 93 MET A N 1
ATOM 730 C CA . MET A 1 93 ? 0.537 9.444 -3.659 1.00 94.56 93 MET A CA 1
ATOM 731 C C . MET A 1 93 ? 0.660 10.253 -2.373 1.00 94.56 93 MET A C 1
ATOM 733 O O . MET A 1 93 ? 1.702 10.859 -2.130 1.00 94.56 93 MET A O 1
ATOM 737 N N . ARG A 1 94 ? -0.371 10.256 -1.531 1.00 95.25 94 ARG A N 1
ATOM 738 C CA . ARG A 1 94 ? -0.393 11.031 -0.282 1.00 95.25 94 ARG A CA 1
ATOM 739 C C . ARG A 1 94 ? -0.651 10.129 0.908 1.00 95.25 94 ARG A C 1
ATOM 741 O O . ARG A 1 94 ? -1.596 9.343 0.890 1.00 95.25 94 ARG A O 1
ATOM 748 N N . LEU A 1 95 ? 0.188 10.241 1.938 1.00 96.12 95 LEU A N 1
ATOM 749 C CA . LEU A 1 95 ? -0.046 9.581 3.217 1.00 96.12 95 LEU A CA 1
ATOM 750 C C . LEU A 1 95 ? -0.685 10.550 4.204 1.00 96.12 95 LEU A C 1
ATOM 752 O O . LEU A 1 95 ? -0.135 11.613 4.473 1.00 96.12 95 LEU A O 1
ATOM 756 N N . TRP A 1 96 ? -1.777 10.122 4.814 1.00 96.00 96 TRP A N 1
ATOM 757 C CA . TRP A 1 96 ? -2.589 10.864 5.762 1.00 96.00 96 TRP A CA 1
ATOM 758 C C . TRP A 1 96 ? -2.575 10.194 7.132 1.00 96.00 96 TRP A C 1
ATOM 760 O O . TRP A 1 96 ? -2.469 8.969 7.243 1.00 96.00 96 TRP A O 1
ATOM 770 N N . SER A 1 97 ? -2.727 11.001 8.176 1.00 95.12 97 SER A N 1
ATOM 771 C CA . SER A 1 97 ? -3.035 10.536 9.529 1.00 95.12 97 SER A CA 1
ATOM 772 C C . SER A 1 97 ? -4.548 10.504 9.722 1.00 95.12 97 SER A C 1
ATOM 774 O O . SER A 1 97 ? -5.203 11.528 9.537 1.00 95.12 97 SER A O 1
ATOM 776 N N . SER A 1 98 ? -5.100 9.368 10.152 1.00 93.38 98 SER A N 1
ATOM 777 C CA . SER A 1 98 ? -6.518 9.267 10.522 1.00 93.38 98 SER A CA 1
ATOM 778 C C . SER A 1 98 ? -6.830 9.852 11.903 1.00 93.38 98 SER A C 1
ATOM 780 O O . SER A 1 98 ? -7.979 9.821 12.312 1.00 93.38 98 SER A O 1
ATOM 782 N N . GLU A 1 99 ? -5.821 10.305 12.648 1.00 93.25 99 GLU A N 1
ATOM 783 C CA . GLU A 1 99 ? -5.987 10.926 13.970 1.00 93.25 99 GLU A CA 1
ATOM 784 C C . GLU A 1 99 ? -5.960 12.451 13.865 1.00 93.25 99 GLU A C 1
ATOM 786 O O . GLU A 1 99 ? -6.819 13.137 14.405 1.00 93.25 99 GLU A O 1
ATOM 791 N N . SER A 1 100 ? -4.970 12.988 13.145 1.00 93.38 100 SER A N 1
ATOM 792 C CA . SER A 1 100 ? -4.802 14.438 12.982 1.00 93.38 100 SER A 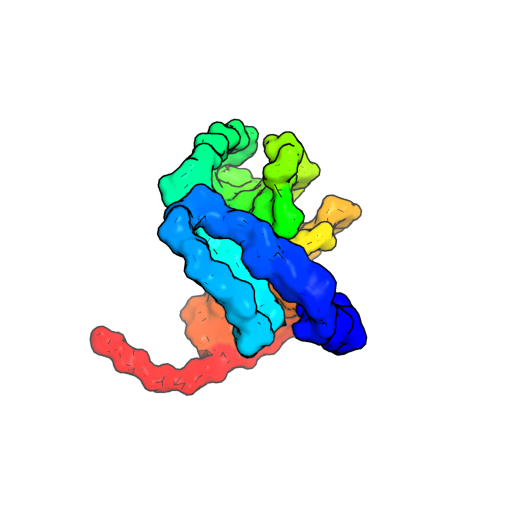CA 1
ATOM 793 C C . SER A 1 100 ? -5.445 14.994 11.716 1.00 93.38 100 SER A C 1
ATOM 795 O O . SER A 1 100 ? -5.465 16.212 11.549 1.00 93.38 100 SER A O 1
ATOM 797 N N . TYR A 1 101 ? -5.921 14.125 10.817 1.00 92.00 101 TYR A N 1
ATOM 798 C CA . TYR A 1 101 ? -6.566 14.497 9.553 1.00 92.00 101 TYR A CA 1
ATOM 799 C C . TYR A 1 101 ? -5.682 15.330 8.615 1.00 92.00 101 TYR A C 1
ATOM 801 O O . TYR A 1 101 ? -6.159 16.096 7.780 1.00 92.00 101 TYR A O 1
ATOM 809 N N . LYS A 1 102 ? -4.359 15.186 8.752 1.00 92.94 102 LYS A N 1
ATOM 810 C CA . LYS A 1 102 ? -3.357 15.929 7.980 1.00 92.94 102 LYS A CA 1
ATOM 811 C C . LYS A 1 102 ? -2.641 15.035 6.978 1.00 92.94 102 LYS A C 1
ATOM 813 O O . LYS A 1 102 ? -2.358 13.868 7.264 1.00 92.94 102 LYS A O 1
ATOM 818 N N . CYS A 1 103 ? -2.291 15.621 5.831 1.00 94.19 103 CYS A N 1
ATOM 819 C CA . CYS A 1 103 ? -1.320 15.039 4.909 1.00 94.19 103 CYS A CA 1
ATOM 820 C C . CYS A 1 103 ? 0.052 15.060 5.587 1.00 94.19 103 CYS A C 1
ATOM 822 O O . CYS A 1 103 ? 0.556 16.118 5.960 1.00 94.19 103 CYS A O 1
ATOM 824 N N . LEU A 1 104 ? 0.630 13.883 5.789 1.00 94.25 104 LEU A N 1
ATOM 825 C CA . LEU A 1 104 ? 1.929 13.706 6.422 1.00 94.25 104 LEU A CA 1
ATOM 826 C C . LEU A 1 104 ? 3.060 13.746 5.399 1.00 94.25 104 LEU A C 1
ATOM 828 O O . LEU A 1 104 ? 4.124 14.279 5.698 1.00 94.25 104 LEU A O 1
ATOM 832 N N . GLN A 1 105 ? 2.871 13.105 4.241 1.00 94.31 105 GLN A N 1
ATOM 833 C CA . GLN A 1 105 ? 3.890 12.989 3.195 1.00 94.31 105 GLN A CA 1
ATOM 834 C C . GLN A 1 105 ? 3.263 12.849 1.813 1.00 94.31 105 GLN A C 1
ATOM 836 O O . GLN A 1 105 ? 2.198 12.249 1.666 1.00 94.31 105 GLN A O 1
ATOM 841 N N . GLU A 1 106 ? 3.991 13.320 0.806 1.00 93.62 106 GLU A N 1
ATOM 842 C CA . GLU A 1 106 ? 3.653 13.165 -0.604 1.00 93.62 106 GLU A CA 1
ATOM 843 C C . GLU A 1 106 ? 4.772 12.415 -1.336 1.00 93.62 106 GLU A C 1
ATOM 845 O O . GLU A 1 106 ? 5.959 12.646 -1.095 1.00 93.62 106 GLU A O 1
ATOM 850 N N . TYR A 1 107 ? 4.396 11.519 -2.245 1.00 93.19 107 TYR A N 1
ATOM 851 C CA . TYR A 1 107 ? 5.314 10.738 -3.065 1.00 93.19 107 TYR A CA 1
ATOM 852 C C . TYR A 1 107 ? 5.008 10.983 -4.534 1.00 93.19 107 TYR A C 1
ATOM 854 O O . TYR A 1 107 ? 3.984 10.538 -5.052 1.00 93.19 107 TYR A O 1
ATOM 862 N N . SER A 1 108 ? 5.915 11.678 -5.216 1.00 90.38 108 SER A N 1
ATOM 863 C CA . SER A 1 108 ? 5.810 11.878 -6.658 1.00 90.38 108 SER A CA 1
ATOM 864 C C . SER A 1 108 ? 6.209 10.606 -7.412 1.00 90.38 108 SER A C 1
ATOM 866 O O . SER A 1 108 ? 7.261 9.999 -7.153 1.00 90.38 108 SER A O 1
ATOM 868 N N . LEU A 1 109 ? 5.363 10.214 -8.366 1.00 86.50 109 LEU A N 1
ATOM 869 C CA . LEU A 1 109 ? 5.594 9.085 -9.268 1.00 86.50 109 LEU A CA 1
ATOM 870 C C . LEU A 1 109 ? 6.587 9.416 -10.389 1.00 86.50 109 LEU A C 1
ATOM 872 O O . LEU A 1 109 ? 7.207 8.503 -10.939 1.00 86.50 109 LEU A O 1
ATOM 876 N N . GLY A 1 110 ? 6.860 10.696 -10.649 1.00 80.19 110 GLY A N 1
ATOM 877 C CA . GLY A 1 110 ? 7.697 11.123 -11.772 1.00 80.19 110 GLY A CA 1
ATOM 878 C C . GLY A 1 110 ? 7.017 10.904 -13.130 1.00 80.19 110 GLY A C 1
ATOM 879 O O . GLY A 1 110 ? 5.802 11.051 -13.240 1.00 80.19 110 GLY A O 1
ATOM 880 N N . ASP A 1 111 ? 7.820 10.600 -14.155 1.00 70.75 111 ASP A N 1
ATOM 881 C CA . ASP A 1 111 ? 7.421 10.645 -15.570 1.00 70.75 111 ASP A CA 1
ATOM 882 C C . ASP A 1 111 ? 6.375 9.590 -16.005 1.00 70.75 111 ASP A C 1
ATOM 884 O O . ASP A 1 111 ? 6.288 8.526 -15.393 1.00 70.75 111 ASP A O 1
ATOM 888 N N . GLU A 1 112 ? 5.623 9.937 -17.064 1.00 65.25 112 GLU A N 1
ATOM 889 C CA . GLU A 1 112 ? 4.428 9.392 -17.779 1.00 65.25 112 GLU A CA 1
ATOM 890 C C . GLU A 1 112 ? 3.767 8.027 -17.474 1.00 65.25 112 GLU A C 1
ATOM 892 O O . GLU A 1 112 ? 2.669 7.776 -17.974 1.00 65.25 112 GLU A O 1
ATOM 897 N N . VAL A 1 113 ? 4.330 7.145 -16.659 1.00 78.81 113 VAL A N 1
ATOM 898 C CA . VAL A 1 113 ? 3.802 5.788 -16.469 1.00 78.81 113 VAL A CA 1
ATOM 899 C C . VAL A 1 113 ? 2.767 5.749 -15.333 1.00 78.81 113 VAL A C 1
ATOM 901 O O . VAL A 1 113 ? 3.050 6.236 -14.234 1.00 78.81 113 VAL A O 1
ATOM 904 N N . PRO A 1 114 ? 1.579 5.150 -15.546 1.00 85.38 114 PRO A N 1
ATOM 905 C CA . PRO A 1 114 ? 0.527 5.124 -14.537 1.00 85.38 114 PRO A CA 1
ATOM 906 C C . PRO A 1 114 ? 0.905 4.276 -13.314 1.00 85.38 114 PRO A C 1
ATOM 908 O O . PRO A 1 114 ? 1.558 3.230 -13.418 1.00 85.38 114 PRO A O 1
ATOM 911 N N . LEU A 1 115 ? 0.437 4.725 -12.147 1.00 91.44 115 LEU A N 1
ATOM 912 C CA . LEU A 1 115 ? 0.383 3.916 -10.933 1.00 91.44 115 LEU A CA 1
ATOM 913 C C . LEU A 1 115 ? -0.661 2.815 -11.128 1.00 91.44 115 LEU A C 1
ATOM 915 O O . LEU A 1 115 ? -1.816 3.105 -11.426 1.00 91.44 115 LEU A O 1
ATOM 919 N N . VAL A 1 116 ? -0.251 1.561 -10.965 1.00 92.62 116 VAL A N 1
ATOM 920 C CA . VAL A 1 116 ? -1.128 0.397 -11.144 1.00 92.62 116 VAL A CA 1
ATOM 921 C C . VAL A 1 116 ? -1.698 -0.073 -9.813 1.00 92.62 116 VAL A C 1
ATOM 923 O O . VAL A 1 116 ? -2.887 -0.338 -9.724 1.00 92.62 116 VAL A O 1
ATOM 926 N N . ASP A 1 117 ? -0.867 -0.204 -8.780 1.00 95.06 117 ASP A N 1
ATOM 927 C CA . ASP A 1 117 ? -1.291 -0.571 -7.422 1.00 95.06 117 ASP A CA 1
ATOM 928 C C . ASP A 1 117 ? -0.208 -0.143 -6.429 1.00 95.06 117 ASP A C 1
ATOM 930 O O . ASP A 1 117 ? 0.945 0.093 -6.805 1.00 95.06 117 ASP A O 1
ATOM 934 N N . PHE A 1 118 ? -0.543 -0.076 -5.150 1.00 96.38 118 PHE A N 1
ATOM 935 C CA . PHE A 1 118 ? 0.430 0.153 -4.096 1.00 96.38 118 PHE A CA 1
ATOM 936 C C . PHE A 1 118 ? 0.026 -0.496 -2.783 1.00 96.38 118 PHE A C 1
ATOM 938 O O . PHE A 1 118 ? -1.145 -0.749 -2.478 1.00 96.38 118 PHE A O 1
ATOM 945 N N . ASP A 1 119 ? 1.039 -0.685 -1.951 1.00 97.44 119 ASP A N 1
ATOM 946 C CA . ASP A 1 119 ? 0.859 -0.980 -0.547 1.00 97.44 119 ASP A CA 1
ATOM 947 C C . ASP A 1 119 ? 2.020 -0.395 0.269 1.00 97.44 119 ASP A C 1
ATOM 949 O O . ASP A 1 119 ? 3.014 0.089 -0.276 1.00 97.44 119 ASP A O 1
ATOM 953 N N . PHE A 1 120 ? 1.891 -0.374 1.588 1.00 97.06 120 PHE A N 1
ATOM 954 C CA . PHE A 1 120 ? 2.866 0.287 2.449 1.00 97.06 120 PHE A CA 1
ATOM 955 C C . PHE A 1 120 ? 2.981 -0.361 3.824 1.00 97.06 120 PHE A C 1
ATOM 957 O O . PHE A 1 120 ? 2.156 -1.185 4.228 1.00 97.06 120 PHE A O 1
ATOM 964 N N . ASP A 1 121 ? 4.028 0.024 4.537 1.00 95.19 121 ASP A N 1
ATOM 965 C CA . ASP A 1 121 ? 4.211 -0.202 5.963 1.00 95.19 121 ASP A CA 1
ATOM 966 C C . ASP A 1 121 ? 4.654 1.110 6.640 1.00 95.19 121 ASP A C 1
ATOM 968 O O . ASP A 1 121 ? 4.639 2.183 6.036 1.00 95.19 121 ASP A O 1
ATOM 972 N N . GLU A 1 122 ? 5.032 1.040 7.914 1.00 91.75 122 GLU A N 1
ATOM 973 C CA . GLU A 1 122 ? 5.467 2.212 8.686 1.00 91.75 122 GLU A CA 1
ATOM 974 C C . GLU A 1 122 ? 6.774 2.840 8.172 1.00 91.75 122 GLU A C 1
ATOM 976 O O . GLU A 1 122 ? 7.051 3.998 8.472 1.00 91.75 122 GLU A O 1
ATOM 981 N N . SER A 1 123 ? 7.575 2.106 7.396 1.00 92.19 123 SER A N 1
ATOM 982 C CA . SER A 1 123 ? 8.911 2.495 6.928 1.00 92.19 123 SER A CA 1
ATOM 983 C C . SER A 1 123 ? 8.950 2.947 5.466 1.00 92.19 123 SER A C 1
ATOM 985 O O . SER A 1 123 ? 9.786 3.785 5.094 1.00 92.19 123 SER A O 1
ATOM 987 N N . LYS A 1 124 ? 8.074 2.399 4.616 1.00 94.31 124 LYS A N 1
ATOM 988 C CA . LYS A 1 124 ? 8.122 2.596 3.165 1.00 94.31 124 LYS A CA 1
ATOM 989 C C . LYS A 1 124 ? 6.784 2.357 2.477 1.00 94.31 124 LYS A C 1
ATOM 991 O O . LYS A 1 124 ? 5.935 1.598 2.935 1.00 94.31 124 LYS A O 1
ATOM 996 N N . VAL A 1 125 ? 6.660 2.977 1.313 1.00 96.25 125 VAL A N 1
ATOM 997 C CA . VAL A 1 125 ? 5.642 2.703 0.304 1.00 96.25 125 VAL A CA 1
ATOM 998 C C . VAL A 1 125 ? 6.268 1.864 -0.800 1.00 96.25 125 VAL A C 1
ATOM 1000 O O . 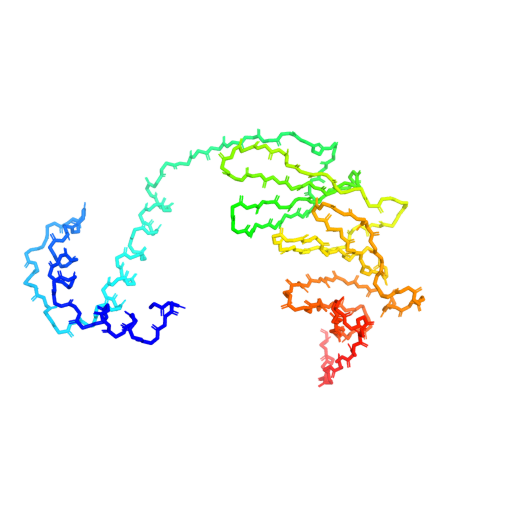VAL A 1 125 ? 7.367 2.174 -1.266 1.00 96.25 125 VAL A O 1
ATOM 1003 N N . VAL A 1 126 ? 5.559 0.832 -1.238 1.00 95.88 126 VAL A N 1
ATOM 1004 C CA . VAL A 1 126 ? 5.900 -0.000 -2.391 1.00 95.88 126 VAL A CA 1
ATOM 1005 C C . VAL A 1 126 ? 4.793 0.178 -3.424 1.00 95.88 126 VAL A C 1
ATOM 1007 O O . VAL A 1 126 ? 3.624 -0.073 -3.139 1.00 95.88 126 VAL A O 1
ATOM 1010 N N . GLY A 1 127 ? 5.144 0.638 -4.620 1.00 94.75 127 GLY A N 1
ATOM 1011 C CA . GLY A 1 127 ? 4.196 0.915 -5.699 1.00 94.75 127 GLY A CA 1
ATOM 1012 C C . GLY A 1 127 ? 4.556 0.168 -6.973 1.00 94.75 127 GLY A C 1
ATOM 1013 O O . GLY A 1 127 ? 5.716 0.130 -7.377 1.00 94.75 127 GLY A O 1
ATOM 1014 N N . LEU A 1 128 ? 3.552 -0.403 -7.618 1.00 93.81 128 LEU A N 1
ATOM 1015 C CA . LEU A 1 128 ? 3.625 -0.974 -8.951 1.00 93.81 128 LEU A CA 1
ATOM 1016 C C . LEU A 1 128 ? 3.368 0.149 -9.961 1.00 93.81 128 LEU A C 1
ATOM 1018 O O . LEU A 1 128 ? 2.265 0.685 -10.033 1.00 93.81 128 LEU A O 1
ATOM 1022 N N . VAL A 1 129 ? 4.392 0.525 -10.721 1.00 90.81 129 VAL A N 1
ATOM 1023 C CA . VAL A 1 129 ? 4.350 1.636 -11.683 1.00 90.81 129 VAL A CA 1
ATOM 1024 C C . VAL A 1 129 ? 4.721 1.088 -13.056 1.00 90.81 129 VAL A C 1
ATOM 1026 O O . VAL A 1 129 ? 5.883 0.757 -13.317 1.00 90.81 129 VAL A O 1
ATOM 1029 N N . GLY A 1 130 ? 3.714 0.926 -13.914 1.00 86.75 130 GLY A N 1
ATOM 1030 C CA . GLY A 1 130 ? 3.816 0.203 -15.184 1.00 86.75 130 GLY A CA 1
ATOM 1031 C C . GLY A 1 130 ? 4.408 -1.199 -15.030 1.00 86.75 130 GLY A C 1
ATOM 1032 O O . GLY A 1 130 ? 3.759 -2.115 -14.534 1.00 86.75 130 GLY A O 1
ATOM 1033 N N . THR A 1 131 ? 5.654 -1.373 -15.474 1.00 86.31 131 THR A N 1
ATOM 1034 C CA . THR A 1 131 ? 6.363 -2.669 -15.501 1.00 86.31 131 THR A CA 1
ATOM 1035 C C . THR A 1 131 ? 7.385 -2.837 -14.376 1.00 86.31 131 THR A C 1
ATOM 1037 O O . THR A 1 131 ? 8.209 -3.755 -14.398 1.00 86.31 131 THR A O 1
ATOM 1040 N N . ARG A 1 132 ? 7.379 -1.924 -13.398 1.00 87.69 132 ARG A N 1
ATOM 1041 C CA . ARG A 1 132 ? 8.399 -1.840 -12.348 1.00 87.69 132 ARG A CA 1
ATOM 1042 C C . ARG A 1 132 ? 7.764 -1.719 -10.974 1.00 87.69 132 ARG A C 1
ATOM 1044 O O . ARG A 1 132 ? 6.685 -1.155 -10.822 1.00 87.69 132 ARG A O 1
ATOM 1051 N N . ILE A 1 133 ? 8.490 -2.182 -9.964 1.00 92.19 133 ILE A N 1
ATOM 1052 C CA . ILE A 1 133 ? 8.181 -1.881 -8.569 1.00 92.19 133 ILE A CA 1
ATOM 1053 C C . ILE A 1 133 ? 9.055 -0.690 -8.157 1.00 92.19 133 ILE A C 1
ATOM 1055 O O . ILE A 1 133 ? 10.259 -0.667 -8.405 1.00 92.19 133 ILE A O 1
ATOM 1059 N N . CYS A 1 134 ? 8.454 0.327 -7.562 1.00 92.12 134 CYS A N 1
ATOM 1060 C CA . CYS A 1 134 ? 9.119 1.488 -6.989 1.00 92.12 134 CYS A CA 1
ATOM 1061 C C . CYS A 1 134 ? 8.954 1.461 -5.469 1.00 92.12 134 CYS A C 1
ATOM 1063 O O . CYS A 1 134 ? 7.928 1.027 -4.951 1.00 92.12 134 CYS A O 1
ATOM 1065 N N . ILE A 1 135 ? 9.970 1.931 -4.754 1.00 93.62 135 ILE A N 1
ATOM 1066 C CA . ILE A 1 135 ? 10.007 1.949 -3.294 1.00 93.62 135 ILE A CA 1
ATOM 1067 C C . ILE A 1 135 ? 10.325 3.372 -2.846 1.00 93.62 135 ILE A C 1
ATOM 1069 O O . ILE A 1 135 ? 11.368 3.913 -3.222 1.00 93.62 135 ILE A O 1
ATOM 1073 N N . TRP A 1 136 ? 9.469 3.957 -2.013 1.00 94.31 136 TRP A N 1
ATOM 1074 C CA . TRP A 1 136 ? 9.678 5.259 -1.379 1.00 94.31 136 TRP A CA 1
ATOM 1075 C C . TRP A 1 136 ? 9.813 5.063 0.126 1.00 94.31 136 TRP A C 1
ATOM 1077 O O . TRP A 1 136 ? 8.872 4.636 0.791 1.00 94.31 136 TRP A O 1
ATOM 1087 N N . ARG A 1 137 ? 10.985 5.366 0.686 1.00 92.56 137 ARG A N 1
ATOM 1088 C CA . ARG A 1 137 ? 11.180 5.346 2.143 1.00 92.56 137 ARG A CA 1
ATOM 1089 C C . ARG A 1 137 ? 10.614 6.621 2.763 1.00 92.56 137 ARG A C 1
ATOM 1091 O O . ARG A 1 137 ? 10.797 7.695 2.199 1.00 92.56 137 ARG A O 1
ATOM 1098 N N . ARG A 1 138 ? 10.010 6.523 3.952 1.00 88.75 138 ARG A N 1
ATOM 1099 C CA . ARG A 1 138 ? 9.386 7.663 4.661 1.00 88.75 138 ARG A CA 1
ATOM 1100 C C . ARG A 1 138 ? 10.329 8.854 4.870 1.00 88.75 138 ARG A C 1
ATOM 1102 O O . ARG A 1 138 ? 9.889 9.993 4.837 1.00 88.75 138 ARG A O 1
ATOM 1109 N N . HIS A 1 139 ? 11.620 8.609 5.074 1.00 82.56 139 HIS A N 1
ATOM 1110 C CA . HIS A 1 139 ? 12.631 9.652 5.309 1.00 82.56 139 HIS A CA 1
ATOM 1111 C C . HIS A 1 139 ? 13.839 9.501 4.382 1.00 82.56 139 HIS A C 1
ATOM 1113 O O . HIS A 1 139 ? 14.968 9.784 4.772 1.00 82.56 139 HIS A O 1
ATOM 1119 N N . GLY A 1 140 ? 13.636 8.965 3.178 1.00 77.62 140 GLY A N 1
ATOM 1120 C CA . GLY A 1 140 ? 14.753 8.597 2.319 1.00 77.62 140 GLY A CA 1
ATOM 1121 C C . GLY A 1 140 ? 14.465 8.730 0.837 1.00 77.62 140 GLY A C 1
ATOM 1122 O O . GLY A 1 140 ? 13.473 9.312 0.408 1.00 77.62 140 GLY A O 1
ATOM 1123 N N . SER A 1 141 ? 15.373 8.168 0.048 1.00 83.06 141 SER A N 1
ATOM 1124 C CA . SER A 1 141 ? 15.292 8.200 -1.404 1.00 83.06 141 SER A CA 1
ATOM 1125 C C . SER A 1 141 ? 14.241 7.238 -1.956 1.00 83.06 141 SER A C 1
ATOM 1127 O O . SER A 1 141 ? 13.964 6.167 -1.397 1.00 83.06 141 SER A O 1
ATOM 1129 N N . ARG A 1 142 ? 13.698 7.616 -3.115 1.00 89.00 142 ARG A N 1
ATOM 1130 C CA . ARG A 1 142 ? 13.007 6.701 -4.021 1.00 89.00 142 ARG A CA 1
ATOM 1131 C C . ARG A 1 142 ? 14.022 5.745 -4.648 1.00 89.00 142 ARG A C 1
ATOM 1133 O O . ARG A 1 142 ? 15.116 6.152 -5.031 1.00 89.00 142 ARG A O 1
ATOM 1140 N N . SER A 1 143 ? 13.644 4.482 -4.801 1.00 88.88 143 SER A N 1
ATOM 1141 C CA . SER A 1 143 ? 14.422 3.476 -5.531 1.00 88.88 143 SER A CA 1
ATOM 1142 C C . SER A 1 143 ? 13.522 2.593 -6.397 1.00 88.88 143 SER A C 1
ATOM 1144 O O . SER A 1 143 ? 12.314 2.538 -6.182 1.00 88.88 143 SER A O 1
ATOM 1146 N N . ILE A 1 144 ? 14.105 1.936 -7.401 1.00 86.94 144 ILE A N 1
ATOM 1147 C CA . ILE A 1 144 ? 13.402 1.053 -8.344 1.00 86.94 144 ILE A CA 1
ATOM 1148 C C . ILE A 1 144 ? 13.878 -0.385 -8.142 1.00 86.94 144 ILE A C 1
ATOM 1150 O O . ILE A 1 144 ? 15.064 -0.639 -7.908 1.00 86.94 144 ILE A O 1
ATOM 1154 N N . PHE A 1 145 ? 12.940 -1.316 -8.249 1.00 79.81 145 PHE A N 1
ATOM 1155 C CA . PHE A 1 145 ? 13.104 -2.728 -7.975 1.00 79.81 145 PHE A CA 1
ATOM 1156 C C . PHE A 1 145 ? 12.817 -3.599 -9.210 1.00 79.81 145 PHE A C 1
ATOM 1158 O O . PHE A 1 145 ? 11.722 -3.530 -9.784 1.00 79.81 145 PHE A O 1
ATOM 1165 N N . PRO A 1 146 ? 13.727 -4.546 -9.508 1.00 71.81 146 PRO A N 1
ATOM 1166 C CA . PRO A 1 146 ? 15.176 -4.393 -9.648 1.00 71.81 146 PRO A CA 1
ATOM 1167 C C . PRO A 1 146 ? 15.568 -3.355 -10.715 1.00 71.81 146 PRO A C 1
ATOM 1169 O O . PRO A 1 146 ? 14.768 -2.943 -11.547 1.00 71.81 146 PRO A O 1
ATOM 1172 N N . ALA A 1 147 ? 16.841 -2.949 -10.716 1.00 54.25 147 ALA A N 1
ATOM 1173 C CA . ALA A 1 147 ? 17.389 -2.006 -11.698 1.00 54.25 147 ALA A CA 1
ATOM 1174 C C . ALA A 1 147 ? 17.586 -2.607 -13.108 1.00 54.25 147 ALA A C 1
ATOM 1176 O O . ALA A 1 147 ? 17.804 -1.867 -14.064 1.00 54.25 147 ALA A O 1
ATOM 1177 N N . ARG A 1 148 ? 17.526 -3.940 -13.254 1.00 55.84 148 ARG A N 1
ATOM 1178 C CA . ARG A 1 148 ? 17.606 -4.619 -14.557 1.00 55.84 148 ARG A CA 1
ATOM 1179 C C . ARG A 1 148 ? 16.223 -4.591 -15.206 1.00 55.84 148 ARG A C 1
ATOM 1181 O O . ARG A 1 148 ? 15.244 -4.963 -14.567 1.00 55.84 148 ARG A O 1
ATOM 1188 N N . ALA A 1 149 ? 16.143 -4.114 -16.445 1.00 52.44 149 ALA A N 1
ATOM 1189 C CA . ALA A 1 149 ? 14.885 -4.002 -17.175 1.00 52.44 149 ALA A CA 1
ATOM 1190 C C . ALA A 1 149 ? 14.123 -5.342 -17.197 1.00 52.44 149 ALA A C 1
ATOM 1192 O O . ALA A 1 149 ? 14.727 -6.389 -17.416 1.00 52.44 149 ALA A O 1
ATOM 1193 N N . GLY A 1 150 ? 12.799 -5.302 -17.003 1.00 56.59 150 GLY A N 1
ATOM 1194 C CA . GLY A 1 150 ? 11.932 -6.450 -17.287 1.00 56.59 150 GLY A CA 1
ATOM 1195 C C . GLY A 1 150 ? 11.525 -7.357 -16.117 1.00 56.59 150 GLY A C 1
ATOM 1196 O O . GLY A 1 150 ? 11.125 -8.485 -16.389 1.00 56.59 150 GLY A O 1
ATOM 1197 N N . THR A 1 151 ? 11.540 -6.888 -14.856 1.00 65.56 151 THR A N 1
ATOM 1198 C CA . THR A 1 151 ? 10.344 -6.951 -13.979 1.00 65.56 151 THR A CA 1
ATOM 1199 C C . THR A 1 151 ? 9.374 -8.088 -14.246 1.00 65.56 151 THR A C 1
ATOM 1201 O O . THR A 1 151 ? 9.448 -9.195 -13.721 1.00 65.56 151 THR A O 1
ATOM 1204 N N . PHE A 1 152 ? 8.430 -7.716 -15.093 1.00 75.44 152 PHE A N 1
ATOM 1205 C CA . PHE A 1 152 ? 7.328 -8.452 -15.679 1.00 75.44 152 PHE A CA 1
ATOM 1206 C C . PHE A 1 152 ? 6.889 -7.639 -16.900 1.00 75.44 152 PHE A C 1
ATOM 1208 O O . PHE A 1 152 ? 7.178 -6.444 -16.986 1.00 75.44 152 PHE A O 1
ATOM 1215 N N . THR A 1 153 ? 6.217 -8.276 -17.854 1.00 78.00 153 THR A N 1
ATOM 1216 C CA . THR A 1 153 ? 5.709 -7.608 -19.064 1.00 78.00 153 THR A CA 1
ATOM 1217 C C . THR A 1 153 ? 4.708 -6.514 -18.714 1.00 78.00 153 THR A C 1
ATOM 1219 O O . THR A 1 153 ? 4.838 -5.397 -19.203 1.00 78.00 153 THR A O 1
ATOM 1222 N N . LYS A 1 154 ? 3.758 -6.816 -17.822 1.00 88.38 154 LYS A N 1
ATOM 1223 C CA . LYS A 1 154 ? 2.788 -5.870 -17.263 1.00 88.38 154 LYS A CA 1
ATOM 1224 C C . LYS A 1 154 ? 2.202 -6.428 -15.968 1.00 88.38 154 LYS A C 1
ATOM 1226 O O . LYS A 1 154 ? 1.731 -7.566 -15.938 1.00 88.38 154 LYS A O 1
ATOM 1231 N N . GLY A 1 155 ? 2.265 -5.644 -14.896 1.00 90.88 155 GLY A N 1
ATOM 1232 C CA . GLY A 1 155 ? 1.589 -5.962 -13.641 1.00 90.88 155 GLY A CA 1
ATOM 1233 C C . GLY A 1 155 ? 0.162 -5.424 -13.670 1.00 90.88 155 GLY A C 1
ATOM 1234 O O . GLY A 1 155 ? -0.081 -4.376 -14.264 1.00 90.88 155 GLY A O 1
ATOM 1235 N N . LEU A 1 156 ? -0.769 -6.139 -13.046 1.00 93.00 156 LEU A N 1
ATOM 1236 C CA . LEU A 1 156 ? -2.189 -5.776 -12.971 1.00 93.00 156 LEU A CA 1
ATOM 1237 C C . LEU A 1 156 ? -2.623 -5.414 -11.547 1.00 93.00 156 LEU A C 1
ATOM 1239 O O . LEU A 1 156 ? -3.541 -4.622 -11.367 1.00 93.00 156 LEU A O 1
ATOM 1243 N N . CYS A 1 157 ? -1.973 -5.989 -10.536 1.00 94.25 157 CYS A N 1
ATOM 1244 C CA . CYS A 1 157 ? -2.232 -5.715 -9.125 1.00 94.25 157 CYS A CA 1
ATOM 1245 C C . CYS A 1 157 ? -1.022 -6.103 -8.271 1.00 94.25 157 CYS A C 1
ATOM 1247 O O . CYS A 1 157 ? -0.157 -6.870 -8.714 1.00 94.25 157 CYS A O 1
ATOM 1249 N N . MET A 1 158 ? -0.961 -5.595 -7.040 1.00 95.94 158 MET A N 1
ATOM 1250 C CA . MET A 1 158 ? 0.123 -5.895 -6.112 1.00 95.94 158 MET A CA 1
ATOM 1251 C C . MET A 1 158 ? -0.348 -5.926 -4.657 1.00 95.94 158 MET A C 1
ATOM 1253 O O . MET A 1 158 ? -1.181 -5.136 -4.220 1.00 95.94 158 MET A O 1
ATOM 1257 N N . ARG A 1 159 ? 0.254 -6.808 -3.861 1.00 96.50 159 ARG A N 1
ATOM 1258 C CA . ARG A 1 159 ? 0.222 -6.737 -2.394 1.00 96.50 159 ARG A CA 1
ATOM 1259 C C . ARG A 1 159 ? 1.629 -6.741 -1.847 1.00 96.50 159 ARG A C 1
ATOM 1261 O O . ARG A 1 159 ? 2.505 -7.367 -2.435 1.00 96.50 159 ARG A O 1
ATOM 1268 N N . TYR A 1 160 ? 1.834 -6.064 -0.725 1.00 97.12 160 TYR A N 1
ATOM 1269 C CA . TYR A 1 160 ? 3.133 -6.059 -0.078 1.00 97.12 160 TYR A CA 1
ATOM 1270 C C . TYR A 1 160 ? 3.016 -6.247 1.439 1.00 97.12 160 TYR A C 1
ATOM 1272 O O . TYR A 1 160 ? 2.209 -5.613 2.129 1.00 97.12 160 TYR A O 1
ATOM 1280 N N . MET A 1 161 ? 3.846 -7.153 1.941 1.00 95.38 161 MET A N 1
ATOM 1281 C CA . MET A 1 161 ? 4.046 -7.450 3.350 1.00 95.38 161 MET A CA 1
ATOM 1282 C C . MET A 1 161 ? 5.527 -7.740 3.526 1.00 95.38 161 MET A C 1
ATOM 1284 O O . MET A 1 161 ? 6.031 -8.663 2.903 1.00 95.38 161 MET A O 1
ATOM 1288 N N . ASP A 1 162 ? 6.208 -6.951 4.353 1.00 94.38 162 ASP A N 1
ATOM 1289 C CA . ASP A 1 162 ? 7.656 -7.064 4.529 1.00 94.38 162 ASP A CA 1
ATOM 1290 C C . ASP A 1 162 ? 8.094 -8.528 4.774 1.00 94.38 162 ASP A C 1
ATOM 1292 O O . ASP A 1 162 ? 7.537 -9.164 5.675 1.00 94.38 162 ASP A O 1
ATOM 1296 N N . PRO A 1 163 ? 9.050 -9.074 3.990 1.00 93.88 163 PRO A N 1
ATOM 1297 C CA . PRO A 1 163 ? 9.869 -8.407 2.966 1.00 93.88 163 PRO A CA 1
ATOM 1298 C C . PRO A 1 163 ? 9.348 -8.526 1.519 1.00 93.88 163 PRO A C 1
ATOM 1300 O O . PRO A 1 163 ? 10.021 -8.076 0.593 1.00 93.88 163 PRO A O 1
ATOM 1303 N N . GLU A 1 164 ? 8.191 -9.134 1.280 1.00 94.81 164 GLU A N 1
ATOM 1304 C CA . GLU A 1 164 ? 7.748 -9.575 -0.044 1.00 94.81 164 GLU A CA 1
ATOM 1305 C C . GLU A 1 164 ? 6.693 -8.658 -0.675 1.00 94.81 164 GLU A C 1
ATOM 1307 O O . GLU A 1 164 ? 5.698 -8.266 -0.058 1.00 94.81 164 GLU A O 1
ATOM 1312 N N . ALA A 1 165 ? 6.872 -8.368 -1.963 1.00 95.31 165 ALA A N 1
ATOM 1313 C CA . ALA A 1 165 ? 5.823 -7.860 -2.837 1.00 95.31 165 ALA A CA 1
ATOM 1314 C C . ALA A 1 165 ? 5.374 -8.966 -3.795 1.00 95.31 165 ALA A C 1
ATOM 1316 O O . ALA A 1 165 ? 6.192 -9.599 -4.460 1.00 95.31 165 ALA A O 1
ATOM 1317 N N . VAL A 1 166 ? 4.067 -9.175 -3.895 1.00 95.12 166 VAL A N 1
ATOM 1318 C CA . VAL A 1 166 ? 3.451 -10.158 -4.784 1.00 95.12 166 VAL A CA 1
ATOM 1319 C C . VAL A 1 166 ? 2.694 -9.417 -5.874 1.00 95.12 166 VAL A C 1
ATOM 1321 O O . VAL A 1 166 ? 1.804 -8.624 -5.568 1.00 95.12 166 VAL A O 1
ATOM 1324 N N . VAL A 1 167 ? 3.037 -9.676 -7.134 1.00 94.50 167 VAL A N 1
ATOM 1325 C CA . VAL A 1 167 ? 2.458 -9.027 -8.317 1.00 94.50 167 VAL A CA 1
ATOM 1326 C C . VAL A 1 167 ? 1.699 -10.052 -9.150 1.00 94.50 167 VAL A C 1
ATOM 1328 O O . VAL A 1 167 ? 2.258 -11.087 -9.509 1.00 94.50 167 VAL A O 1
ATOM 1331 N N . GLY A 1 168 ? 0.444 -9.757 -9.486 1.00 93.81 168 GLY A N 1
ATOM 1332 C CA . GLY A 1 168 ? -0.299 -10.485 -10.518 1.00 93.81 168 GLY A CA 1
ATOM 1333 C C . GLY A 1 168 ? -0.005 -9.888 -11.893 1.00 93.81 168 GLY A C 1
ATOM 1334 O O . GLY A 1 168 ? -0.092 -8.670 -12.058 1.00 93.81 168 GLY A O 1
ATOM 1335 N N . CYS A 1 169 ? 0.368 -10.714 -12.866 1.00 91.12 169 CYS A N 1
ATOM 1336 C CA . CYS A 1 169 ? 0.816 -10.272 -14.186 1.00 91.12 169 CYS A CA 1
ATOM 1337 C C . CYS A 1 169 ? -0.180 -10.636 -15.296 1.00 91.12 169 CYS A C 1
ATOM 1339 O O . CYS A 1 169 ? -0.900 -11.628 -15.207 1.00 91.12 169 CYS A O 1
ATOM 1341 N N . GLU A 1 170 ? -0.184 -9.842 -16.370 1.00 91.12 170 GLU A N 1
ATOM 1342 C CA . GLU A 1 170 ? -1.034 -10.062 -17.555 1.00 91.12 170 GLU A CA 1
ATOM 1343 C C . GLU A 1 170 ? -0.698 -11.369 -18.294 1.00 91.12 170 GLU A C 1
ATOM 1345 O O . GLU A 1 170 ? -1.560 -11.957 -18.934 1.00 91.12 170 GLU A O 1
ATOM 1350 N N . ASP A 1 171 ? 0.527 -11.881 -18.137 1.00 87.81 171 ASP A N 1
ATOM 1351 C CA . ASP A 1 171 ? 0.976 -13.171 -18.682 1.00 87.81 171 ASP A CA 1
ATOM 1352 C C . ASP A 1 171 ? 0.416 -14.400 -17.925 1.00 87.81 171 ASP A C 1
ATOM 1354 O O . ASP A 1 171 ? 0.892 -15.520 -18.122 1.00 87.81 171 ASP A O 1
ATOM 1358 N N . GLY A 1 172 ? -0.564 -14.197 -17.036 1.00 88.25 172 GLY A N 1
ATOM 1359 C CA . GLY A 1 172 ? -1.197 -15.244 -16.231 1.00 88.25 172 GLY A CA 1
ATOM 1360 C C . GLY A 1 172 ? -0.355 -15.717 -15.043 1.00 88.25 172 GLY A C 1
ATOM 1361 O O . GLY A 1 172 ? -0.666 -16.740 -14.433 1.00 88.25 172 GLY A O 1
ATOM 1362 N N . THR A 1 173 ? 0.730 -15.014 -14.707 1.00 88.69 173 THR A N 1
ATOM 1363 C CA . THR A 1 173 ? 1.672 -15.443 -13.663 1.00 88.69 173 THR A CA 1
ATOM 1364 C C . THR A 1 173 ? 1.567 -14.596 -12.409 1.00 88.69 173 THR A C 1
ATOM 1366 O O . THR A 1 173 ? 1.087 -13.462 -12.430 1.00 88.69 173 THR A O 1
ATOM 1369 N N . VAL A 1 174 ? 2.048 -15.147 -11.296 1.00 91.94 174 VAL A N 1
ATOM 1370 C CA . VAL A 1 174 ? 2.265 -14.389 -10.064 1.00 91.94 174 VAL A CA 1
ATOM 1371 C C . VAL A 1 174 ? 3.763 -14.283 -9.834 1.00 91.94 174 VAL A C 1
ATOM 1373 O O . VAL A 1 174 ? 4.474 -15.287 -9.898 1.00 91.94 174 VAL A O 1
ATOM 1376 N N . ARG A 1 175 ? 4.264 -13.081 -9.557 1.00 90.56 175 ARG A N 1
ATOM 1377 C CA . ARG A 1 175 ? 5.674 -12.862 -9.224 1.00 90.56 175 ARG A CA 1
ATOM 1378 C C . ARG A 1 175 ? 5.822 -12.467 -7.767 1.00 90.56 175 ARG A C 1
ATOM 1380 O O . ARG A 1 175 ? 5.156 -11.542 -7.313 1.00 90.56 175 ARG A O 1
ATOM 1387 N N . VAL A 1 176 ? 6.690 -13.175 -7.053 1.00 92.56 176 VAL A N 1
ATOM 1388 C CA . VAL A 1 176 ? 7.035 -12.895 -5.656 1.00 92.56 176 VAL A CA 1
ATOM 1389 C C . VAL A 1 176 ? 8.417 -12.272 -5.642 1.00 92.56 176 VAL A C 1
ATOM 1391 O O . VAL A 1 176 ? 9.398 -12.890 -6.058 1.00 92.56 176 VAL A O 1
ATOM 1394 N N . CYS A 1 177 ? 8.472 -11.027 -5.205 1.00 92.19 177 CYS A N 1
ATOM 1395 C CA . CYS A 1 177 ? 9.644 -10.182 -5.237 1.00 92.19 177 CYS A CA 1
ATOM 1396 C C . CYS A 1 177 ? 10.069 -9.848 -3.800 1.00 92.19 177 CYS A C 1
ATOM 1398 O O . CYS A 1 177 ? 9.328 -9.194 -3.071 1.00 92.19 177 CYS A O 1
ATOM 1400 N N . ASP A 1 178 ? 11.271 -10.255 -3.402 1.00 91.56 178 ASP A N 1
ATOM 1401 C CA . ASP A 1 178 ? 11.825 -9.987 -2.073 1.00 91.56 178 ASP A CA 1
ATOM 1402 C C . ASP A 1 178 ? 12.582 -8.648 -2.077 1.00 91.56 178 ASP A C 1
ATOM 1404 O O . ASP A 1 178 ? 13.564 -8.463 -2.806 1.00 91.56 178 ASP A O 1
ATOM 1408 N N . MET A 1 179 ? 12.115 -7.695 -1.265 1.00 89.44 179 MET A N 1
ATOM 1409 C CA . MET A 1 179 ? 12.577 -6.302 -1.256 1.00 89.44 179 MET A CA 1
ATOM 1410 C C . MET A 1 179 ? 14.008 -6.125 -0.729 1.00 89.44 179 MET A C 1
ATOM 1412 O O . MET A 1 179 ? 14.637 -5.102 -1.022 1.00 89.44 179 MET A O 1
ATOM 1416 N N . TYR A 1 180 ? 14.540 -7.093 0.019 1.00 88.94 180 TYR A N 1
ATOM 1417 C CA . TYR A 1 180 ? 15.867 -7.014 0.633 1.00 88.94 180 TYR A CA 1
ATOM 1418 C C . TYR A 1 180 ? 16.950 -7.613 -0.262 1.00 88.94 180 TYR A C 1
ATOM 1420 O O . TYR A 1 180 ? 17.928 -6.937 -0.585 1.00 88.94 180 TYR A O 1
ATOM 1428 N N . SER A 1 181 ? 16.749 -8.842 -0.728 1.00 86.44 181 SER A N 1
ATOM 1429 C CA . SER A 1 181 ? 17.635 -9.548 -1.661 1.00 86.44 181 SER A CA 1
ATOM 1430 C C . SER A 1 181 ? 17.574 -8.996 -3.086 1.00 86.44 181 SER A C 1
ATOM 1432 O O . SER A 1 181 ? 18.467 -9.261 -3.890 1.00 86.44 181 SER A O 1
ATOM 1434 N N . ARG A 1 182 ? 16.522 -8.236 -3.420 1.00 86.56 182 ARG A N 1
ATOM 1435 C CA . ARG A 1 182 ? 16.229 -7.775 -4.787 1.00 86.56 182 ARG A CA 1
ATOM 1436 C C . ARG A 1 182 ? 16.029 -8.899 -5.797 1.00 86.56 182 ARG A C 1
ATOM 1438 O O . ARG A 1 182 ? 16.208 -8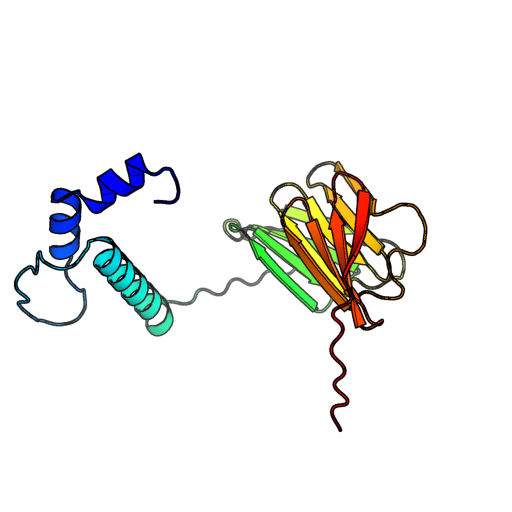.693 -6.999 1.00 86.56 182 ARG A O 1
ATOM 1445 N N . SER A 1 183 ? 15.632 -10.070 -5.312 1.00 87.06 183 SER A N 1
ATOM 1446 C CA . SER A 1 183 ? 15.276 -11.212 -6.142 1.00 87.06 183 SER A CA 1
ATOM 1447 C C . SER A 1 183 ? 13.787 -11.188 -6.480 1.00 87.06 183 SER A C 1
ATOM 1449 O O . SER A 1 183 ? 12.966 -10.689 -5.711 1.00 87.06 183 SER A O 1
ATOM 1451 N N . CYS A 1 184 ? 13.427 -11.711 -7.650 1.00 86.88 184 CYS A N 1
ATOM 1452 C CA . CYS A 1 184 ? 12.031 -11.955 -7.971 1.00 86.88 184 CYS A CA 1
ATOM 1453 C C . CYS A 1 184 ? 11.875 -13.327 -8.618 1.00 86.88 184 CYS A C 1
ATOM 1455 O O . CYS A 1 184 ? 12.575 -13.664 -9.574 1.00 86.88 184 CYS A O 1
ATOM 1457 N N . SER A 1 185 ? 10.969 -14.117 -8.058 1.00 85.81 185 SER A N 1
ATOM 1458 C CA . SER A 1 185 ? 10.640 -15.462 -8.505 1.00 85.81 185 SER A CA 1
ATOM 1459 C C . SER A 1 185 ? 9.275 -15.463 -9.185 1.00 85.81 185 SER A C 1
ATOM 1461 O O . SER A 1 185 ? 8.386 -14.674 -8.856 1.00 85.81 185 SER A O 1
ATOM 1463 N N . ARG A 1 186 ? 9.114 -16.339 -10.175 1.00 82.50 186 ARG A N 1
ATOM 1464 C CA . ARG A 1 186 ? 7.861 -16.525 -10.906 1.00 82.50 186 ARG A CA 1
ATOM 1465 C C . ARG A 1 186 ? 7.184 -17.789 -10.399 1.00 82.50 186 ARG A C 1
ATOM 1467 O O . ARG A 1 186 ? 7.782 -18.859 -10.434 1.00 82.50 186 ARG A O 1
ATOM 1474 N N . ILE A 1 187 ? 5.924 -17.666 -10.007 1.00 81.75 187 ILE A N 1
ATOM 1475 C CA . ILE A 1 187 ? 5.034 -18.785 -9.724 1.00 81.75 187 ILE A CA 1
ATOM 1476 C C . ILE A 1 187 ? 4.051 -18.888 -10.886 1.00 81.75 187 ILE A C 1
ATOM 1478 O O . ILE A 1 187 ? 3.304 -17.956 -11.191 1.00 81.75 187 ILE A O 1
ATOM 1482 N N . ILE A 1 188 ? 4.058 -20.041 -11.542 1.00 75.50 188 ILE A N 1
ATOM 1483 C CA . ILE A 1 188 ? 3.073 -20.404 -12.555 1.00 75.50 188 ILE A CA 1
ATOM 1484 C C . ILE A 1 188 ? 2.104 -21.350 -11.861 1.00 75.50 188 ILE A C 1
ATOM 1486 O O . ILE A 1 188 ? 2.498 -22.440 -11.452 1.00 75.50 188 ILE A O 1
ATOM 1490 N N . ARG A 1 189 ? 0.844 -20.949 -11.698 1.00 63.22 189 ARG A N 1
ATOM 1491 C CA . ARG A 1 189 ? -0.200 -21.923 -11.377 1.00 63.22 189 ARG A CA 1
ATOM 1492 C C . ARG A 1 189 ? -0.678 -22.508 -12.697 1.00 63.22 189 ARG A C 1
ATOM 1494 O O . ARG A 1 189 ? -1.376 -21.833 -13.441 1.00 63.22 189 ARG A O 1
ATOM 1501 N N . SER A 1 190 ? -0.258 -23.734 -13.004 1.00 53.09 190 SER A N 1
ATOM 1502 C CA . SER A 1 190 ? -0.887 -24.505 -14.071 1.00 53.09 190 SER A CA 1
ATOM 1503 C C . SER A 1 190 ? -2.270 -24.941 -13.601 1.00 53.09 190 SER A C 1
ATOM 1505 O O . SER A 1 190 ? -2.399 -25.697 -12.638 1.00 53.09 190 SER A O 1
ATOM 1507 N N . GLY A 1 191 ? -3.287 -24.469 -14.298 1.00 44.09 191 GLY A N 1
ATOM 1508 C CA . GLY A 1 191 ? -4.610 -25.058 -14.315 1.00 44.09 191 GLY A CA 1
ATOM 1509 C C . GLY A 1 191 ? -5.181 -24.748 -15.682 1.00 44.09 191 GLY A C 1
ATOM 1510 O O . GLY A 1 191 ? -5.593 -23.618 -15.924 1.00 44.09 191 GLY A O 1
ATOM 1511 N N . GLU A 1 192 ? -5.121 -25.722 -16.588 1.00 49.84 192 GLU A N 1
ATOM 1512 C CA . GLU A 1 192 ? -5.974 -25.716 -17.768 1.00 49.84 192 GLU A CA 1
ATOM 1513 C C . GLU A 1 192 ? -7.409 -25.449 -17.321 1.00 49.84 192 GLU A C 1
ATOM 1515 O O . GLU A 1 192 ? -7.928 -26.058 -16.386 1.00 49.84 192 GLU A O 1
ATOM 1520 N N . GLY A 1 193 ? -8.022 -24.487 -17.983 1.00 41.38 193 GLY A N 1
ATOM 1521 C CA . GLY A 1 193 ? -9.363 -24.041 -17.692 1.00 41.38 193 GLY A CA 1
ATOM 1522 C C . GLY A 1 193 ? -9.753 -23.046 -18.755 1.00 41.38 193 GLY A C 1
ATOM 1523 O O . GLY A 1 193 ? -9.918 -21.866 -18.468 1.00 41.38 193 GLY A O 1
ATOM 1524 N N . HIS A 1 194 ? -9.860 -23.534 -19.995 1.00 43.38 194 HIS A N 1
ATOM 1525 C CA . HIS A 1 194 ? -10.839 -22.984 -20.920 1.00 43.38 194 HIS A CA 1
ATOM 1526 C C . HIS A 1 194 ? -12.121 -22.727 -20.123 1.00 43.38 194 HIS A C 1
ATOM 1528 O O . HIS A 1 194 ? -12.752 -23.667 -19.643 1.00 43.38 194 HIS A O 1
ATOM 1534 N N . MET A 1 195 ? -12.470 -21.460 -19.944 1.00 35.97 195 MET A N 1
ATOM 1535 C CA . MET A 1 195 ? -13.834 -21.090 -19.623 1.00 35.97 195 MET A CA 1
ATOM 1536 C C . MET A 1 195 ? -14.380 -20.457 -20.895 1.00 35.97 195 MET A C 1
ATOM 1538 O O . MET A 1 195 ? -13.831 -19.469 -21.384 1.00 35.97 195 MET A O 1
ATOM 1542 N N . LEU A 1 196 ? -15.341 -21.185 -21.464 1.00 35.94 196 LEU A N 1
ATOM 1543 C CA . LEU A 1 196 ? -16.162 -20.859 -22.627 1.00 35.94 196 LEU A CA 1
ATOM 1544 C C . LEU A 1 196 ? -16.771 -19.456 -22.530 1.00 35.94 196 LEU A C 1
ATOM 1546 O O . LEU A 1 196 ? -17.113 -19.049 -21.396 1.00 35.94 196 LEU A O 1
#

Foldseek 3Di:
DVPDPVVVVCQQPDPVNLVVLLPPDPPDDDDPDDSPPPDTPVVSVVVVVVVVVVCCVPVNDDDDDDDDDDPADWPDWDDDPQWIWTDDPSQKIFIAGNVVRDTPDIDHNDDDWDFQEWDDDPFWIWTDTFQWIWIDGPPDDIDTQPPDPPNDNGFRYWDDDPQWIWTQHPVQWIWIAGNPVSDIDIDHDDDDDPDD

Organism: Opuntia streptacantha (NCBI:txid393608)

Sequence (196 aa):
SVVCKSWNLIIRRSRSLHALYCKQPAADAASNQSIDFERPLNILLEDIAMRRHKSALVRGTVHVDQWRGHMTVIDQCRMKRGLILTGAGDKVMRLWSSESYKCLQEYSLGDEVPLVDFDFDESKVVGLVGTRICIWRRHGSRSIFPARAGTFTKGLCMRYMDPEAVVGCEDGTVRVCDMYSRSCSRIIRSGEGHML